Protein AF-0000000084823343 (afdb_homodimer)

Sequence (296 aa):
VPVRMAYRSISEVNISFSTAAVTSAISISTPSEIFVENGTQATLSCTFKSSEVVSTSITVSWSYARQSTTDSIGVEFFYFSQGKPYFGAVPQFKDQVSWVGNLNKRGSITFANMQFQDNGTYSCDIKNPPDITGTQSKIVLRVVEKGAVPVRMAYRSISEVNISFSTAAVTSAISISTPSEIFVENGTQATLSCTFKSSEVVSTSITVSWSYARQSTTDSIGVEFFYFSQGKPYFGAVPQFKDQVSWVGNLNKRGSITFANMQFQDNGTYSCDIKNPPDITGTQSKIVLRVVEKGA

Organism: Latimeria chalumnae (NCBI:txid7897)

Foldseek 3Di:
DPPPPPPPPPPPPPPPPPVPPPLDAKDKDWPAEDEAEAFAKDKTKMWIDGPDDQDQAKKKWKFWDAPDPDPDDTDTAWMRHSHDIDGHPDPVQPPFKDADDDSPTIGMIMGGGDHQRRFGKMWMAMARPVNRHYDIHIYGYGYDHPPD/DPPPPPPPPPPPPPPPPPVPPPLDAKDKDWPAEDEAEAFAKDKTKMWIDGPDDQDQAKKKWKFWDAPDPDPDDTDTAWMRHSHDIDGHDDPVQPPFKDADDDSPIIRMIMGGGDHQRRFGKMWMAMARPVNRHYDIHIYGYGYDHPPD

InterPro domains:
  IPR000920 Myelin P0 protein-related [PR00213] (38-62)
  IPR000920 Myelin P0 protein-related [PR00213] (118-147)
  IPR000920 Myelin P0 protein-related [PTHR13869] (19-146)
  IPR003599 Immunoglobulin domain subtype [SM00409] (31-144)
  IPR007110 Immunoglobulin-like domain [PS50835] (24-142)
  IPR013106 Immunoglobulin V-set domain [PF07686] (30-143)
  IPR013106 Immunoglobulin V-set domain [SM00406] (41-126)
  IPR013783 Immunoglobulin-like fold [G3DSA:2.60.40.10] (24-148)
  IPR036179 Immunoglobulin-like domain superfamily [SSF48726] (30-141)

Secondary structure (DSSP, 8-state):
--------------------------EEE--SEEEEETTEEEEE--EEE-SSPP-TT-EEEEEEEE--SS-PPPEEEEEEETTEEEE---GGGTTTEEE--BTTTB--EEEEEE-GGG-EEEEEEEEBTTB---B-EEEEEEEE-TT-/--------------------------EEE--SEEEEETTEEEEE--EEE-SSPP-TT-EEEEEEEE--SS-PPPEEEEEEETTEEEE---GGGTTTEEE--BTTTB--EEEEEE-GGG-EEEEEEEEBTTB---B-EEEEEEEE-TT-

Radius of gyration: 25.3 Å; Cα contacts (8 Å, |Δi|>4): 698; chains: 2; bounding box: 78×106×37 Å

Nearest PDB structures (foldseek):
  5feb-assembly1_A  TM=9.091E-01  e=2.051E-11  Homo sapiens
  7xmg-assembly1_F  TM=9.060E-01  e=4.971E-11  Homo sapiens
  3mj6-assembly1_A  TM=8.308E-01  e=1.603E-07  Mus musculus
  3mj9-assembly1_A  TM=8.196E-01  e=1.216E-07  Mus musculus
  5l21-assembly1_B  TM=7.350E-01  e=3.677E-07  Vicugna pacos

Structure (mmCIF, N/CA/C/O backbone):
data_AF-0000000084823343-model_v1
#
loop_
_entity.id
_entity.type
_entity.pdbx_description
1 polymer 'Myelin protein zero-like 1 like'
#
loop_
_atom_site.group_PDB
_atom_site.id
_atom_site.type_symbol
_atom_site.label_atom_id
_atom_site.label_alt_id
_atom_site.label_comp_id
_atom_site.label_asym_id
_atom_site.label_entity_id
_atom_site.label_seq_id
_atom_site.pdbx_PDB_ins_code
_atom_site.Cartn_x
_atom_site.Cartn_y
_atom_site.Cartn_z
_atom_site.occupancy
_atom_site.B_iso_or_equiv
_atom_site.auth_seq_id
_atom_site.auth_comp_id
_atom_site.auth_asym_id
_atom_site.auth_atom_id
_atom_site.pdbx_PDB_model_num
ATOM 1 N N . VAL A 1 1 ? 51.25 57.031 -10.977 1 38.97 1 VAL A N 1
ATOM 2 C CA . VAL A 1 1 ? 50.188 56.5 -10.148 1 38.97 1 VAL A CA 1
ATOM 3 C C . VAL A 1 1 ? 49.5 55.344 -10.859 1 38.97 1 VAL A C 1
ATOM 5 O O . VAL A 1 1 ? 48.906 55.5 -11.938 1 38.97 1 VAL A O 1
ATOM 8 N N . PRO A 1 2 ? 49.969 54.062 -10.656 1 48.47 2 PRO A N 1
ATOM 9 C CA . PRO A 1 2 ? 49.438 52.875 -11.336 1 48.47 2 PRO A CA 1
ATOM 10 C C . PRO A 1 2 ? 47.969 52.625 -11.016 1 48.47 2 PRO A C 1
ATOM 12 O O . PRO A 1 2 ? 47.562 52.781 -9.867 1 48.47 2 PRO A O 1
ATOM 15 N N . VAL A 1 3 ? 47.094 52.906 -11.992 1 51.91 3 VAL A N 1
ATOM 16 C CA . VAL A 1 3 ? 45.656 52.656 -11.938 1 51.91 3 VAL A CA 1
ATOM 17 C C . VAL A 1 3 ? 45.406 51.156 -11.656 1 51.91 3 VAL A C 1
ATOM 19 O O . VAL A 1 3 ? 45.781 50.312 -12.469 1 51.91 3 VAL A O 1
ATOM 22 N N . ARG A 1 4 ? 45.469 50.656 -10.406 1 44.78 4 ARG A N 1
ATOM 23 C CA . ARG A 1 4 ? 45.062 49.312 -10.062 1 44.78 4 ARG A CA 1
ATOM 24 C C . ARG A 1 4 ? 43.625 49.031 -10.5 1 44.78 4 ARG A C 1
ATOM 26 O O . ARG A 1 4 ? 42.688 49.719 -10.102 1 44.78 4 ARG A O 1
ATOM 33 N N . MET A 1 5 ? 43.469 48.5 -11.734 1 45.72 5 MET A N 1
ATOM 34 C CA . MET A 1 5 ? 42.156 48 -12.172 1 45.72 5 MET A CA 1
ATOM 35 C C . MET A 1 5 ? 41.594 46.969 -11.195 1 45.72 5 MET A C 1
ATOM 37 O O . MET A 1 5 ? 42.281 45.969 -10.898 1 45.72 5 MET A O 1
ATOM 41 N N . ALA A 1 6 ? 40.812 47.344 -10.258 1 49.75 6 ALA A N 1
ATOM 42 C CA . ALA A 1 6 ? 40.062 46.469 -9.375 1 49.75 6 ALA A CA 1
ATOM 43 C C . ALA A 1 6 ? 39.219 45.469 -10.172 1 49.75 6 ALA A C 1
ATOM 45 O O . ALA A 1 6 ? 38.375 45.875 -10.992 1 49.75 6 ALA A O 1
ATOM 46 N N . TYR A 1 7 ? 39.75 44.25 -10.5 1 43.66 7 TYR A N 1
ATOM 47 C CA . TYR A 1 7 ? 38.969 43.156 -11.039 1 43.66 7 TYR A CA 1
ATOM 48 C C . TYR A 1 7 ? 37.844 42.781 -10.086 1 43.66 7 TYR A C 1
ATOM 50 O O . TYR A 1 7 ? 38.094 42.406 -8.93 1 43.66 7 TYR A O 1
ATOM 58 N N . ARG A 1 8 ? 36.656 43.531 -10.164 1 45.16 8 ARG A N 1
ATOM 59 C CA . ARG A 1 8 ? 35.469 43.031 -9.469 1 45.16 8 ARG A CA 1
ATOM 60 C C . ARG A 1 8 ? 35.25 41.531 -9.781 1 45.16 8 ARG A C 1
ATOM 62 O O . ARG A 1 8 ? 35.219 41.156 -10.945 1 45.16 8 ARG A O 1
ATOM 69 N N . SER A 1 9 ? 35.562 40.594 -8.898 1 49.53 9 SER A N 1
ATOM 70 C CA . SER A 1 9 ? 35.188 39.188 -8.938 1 49.53 9 SER A CA 1
ATOM 71 C C . SER A 1 9 ? 33.719 39 -9.203 1 49.53 9 SER A C 1
ATOM 73 O O . SER A 1 9 ? 32.875 39.531 -8.469 1 49.53 9 SER A O 1
ATOM 75 N N . ILE A 1 10 ? 33.25 38.781 -10.461 1 52.62 10 ILE A N 1
ATOM 76 C CA . ILE A 1 10 ? 31.922 38.281 -10.773 1 52.62 10 ILE A CA 1
ATOM 77 C C . ILE A 1 10 ? 31.625 37 -9.977 1 52.62 10 ILE A C 1
ATOM 79 O O . ILE A 1 10 ? 32.344 36 -10.125 1 52.62 10 ILE A O 1
ATOM 83 N N . SER A 1 11 ? 31.062 37.188 -8.797 1 50.81 11 SER A N 1
ATOM 84 C CA . SER A 1 11 ? 30.5 36 -8.117 1 50.81 11 SER A CA 1
ATOM 85 C C . SER A 1 11 ? 29.578 35.219 -9.039 1 50.81 11 SER A C 1
ATOM 87 O O . SER A 1 11 ? 28.641 35.781 -9.609 1 50.81 11 SER A O 1
ATOM 89 N N . GLU A 1 12 ? 30.031 34.062 -9.609 1 57.25 12 GLU A N 1
ATOM 90 C CA . GLU A 1 12 ? 29.188 33.094 -10.281 1 57.25 12 GLU A CA 1
ATOM 91 C C . GLU A 1 12 ? 28 32.688 -9.406 1 57.25 12 GLU A C 1
ATOM 93 O O . GLU A 1 12 ? 28.188 32.125 -8.32 1 57.25 12 GLU A O 1
ATOM 98 N N . VAL A 1 13 ? 26.828 33.438 -9.562 1 55.38 13 VAL A N 1
ATOM 99 C CA . VAL A 1 13 ? 25.578 32.906 -9.023 1 55.38 13 VAL A CA 1
ATOM 100 C C . VAL A 1 13 ? 25.297 31.516 -9.594 1 55.38 13 VAL A C 1
ATOM 102 O O . VAL A 1 13 ? 25.047 31.359 -10.789 1 55.38 13 VAL A O 1
ATOM 105 N N . ASN A 1 14 ? 25.766 30.453 -8.961 1 52.22 14 ASN A N 1
ATOM 106 C CA . ASN A 1 14 ? 25.297 29.109 -9.258 1 52.22 14 ASN A CA 1
ATOM 107 C C . ASN A 1 14 ? 23.797 28.984 -9.078 1 52.22 14 ASN A C 1
ATOM 109 O O . ASN A 1 14 ? 23.297 29.031 -7.949 1 52.22 14 ASN A O 1
ATOM 113 N N . ILE A 1 15 ? 23 29.344 -10.039 1 49.16 15 ILE A N 1
ATOM 114 C CA . ILE A 1 15 ? 21.594 28.984 -10.062 1 49.16 15 ILE A CA 1
ATOM 115 C C . ILE A 1 15 ? 21.438 27.469 -9.984 1 49.16 15 ILE A C 1
ATOM 117 O O . ILE A 1 15 ? 21.781 26.75 -10.938 1 49.16 15 ILE A O 1
ATOM 121 N N . SER A 1 16 ? 21.453 26.922 -8.805 1 50.12 16 SER A N 1
ATOM 122 C CA . SER A 1 16 ? 21 25.531 -8.688 1 50.12 16 SER A CA 1
ATOM 123 C C . SER A 1 16 ? 19.578 25.375 -9.219 1 50.12 16 SER A C 1
ATOM 125 O O . SER A 1 16 ? 18.641 25.953 -8.68 1 50.12 16 SER A O 1
ATOM 127 N N . PHE A 1 17 ? 19.375 25.188 -10.523 1 45.12 17 PHE A N 1
ATOM 128 C CA . PHE A 1 17 ? 18.094 24.719 -11.031 1 45.12 17 PHE A CA 1
ATOM 129 C C . PHE A 1 17 ? 17.594 23.516 -10.219 1 45.12 17 PHE A C 1
ATOM 131 O O . PHE A 1 17 ? 18.141 22.406 -10.352 1 45.12 17 PHE A O 1
ATOM 138 N N . SER A 1 18 ? 17.031 23.766 -9.086 1 42.31 18 SER A N 1
ATOM 139 C CA . SER A 1 18 ? 16.25 22.656 -8.578 1 42.31 18 SER A CA 1
ATOM 140 C C . SER A 1 18 ? 15.188 22.219 -9.586 1 42.31 18 SER A C 1
ATOM 142 O O . SER A 1 18 ? 14.281 23 -9.914 1 42.31 18 SER A O 1
ATOM 144 N N . THR A 1 19 ? 15.547 21.5 -10.602 1 43.59 19 THR A N 1
ATOM 145 C CA . THR A 1 19 ? 14.477 20.906 -11.398 1 43.59 19 THR A CA 1
ATOM 146 C C . THR A 1 19 ? 13.305 20.484 -10.508 1 43.59 19 THR A C 1
ATOM 148 O O . THR A 1 19 ? 13.461 19.672 -9.609 1 43.59 19 THR A O 1
ATOM 151 N N . ALA A 1 20 ? 12.484 21.453 -10.156 1 45.97 20 ALA A N 1
ATOM 152 C CA . ALA A 1 20 ? 11.211 21 -9.594 1 45.97 20 ALA A CA 1
ATOM 153 C C . ALA A 1 20 ? 10.727 19.719 -10.273 1 45.97 20 ALA A C 1
ATOM 155 O O . ALA A 1 20 ? 10.367 19.734 -11.453 1 45.97 20 ALA A O 1
ATOM 156 N N . ALA A 1 21 ? 11.273 18.641 -10.031 1 47 21 ALA A N 1
ATOM 157 C CA . ALA A 1 21 ? 10.742 17.391 -10.594 1 47 21 ALA A CA 1
ATOM 158 C C . ALA A 1 21 ? 9.211 17.391 -10.562 1 47 21 ALA A C 1
ATOM 160 O O . ALA A 1 21 ? 8.609 17.531 -9.492 1 47 21 ALA A O 1
ATOM 161 N N . VAL A 1 22 ? 8.539 17.875 -11.641 1 48.78 22 VAL A N 1
ATOM 162 C CA . VAL A 1 22 ? 7.098 17.703 -11.812 1 48.78 22 VAL A CA 1
ATOM 163 C C . VAL A 1 22 ? 6.699 16.297 -11.352 1 48.78 22 VAL A C 1
ATOM 165 O O . VAL A 1 22 ? 7.16 15.297 -11.906 1 48.78 22 VAL A O 1
ATOM 168 N N . THR A 1 23 ? 6.668 16.062 -10.086 1 57.53 23 THR A N 1
ATOM 169 C CA . THR A 1 23 ? 6.281 14.75 -9.578 1 57.53 23 THR A CA 1
ATOM 170 C C . THR A 1 23 ? 4.98 14.273 -10.219 1 57.53 23 THR A C 1
ATOM 172 O O . THR A 1 23 ? 3.996 15.016 -10.258 1 57.53 23 THR A O 1
ATOM 175 N N . SER A 1 24 ? 5.07 13.555 -11.422 1 70.25 24 SER A N 1
ATOM 176 C CA . SER A 1 24 ? 3.941 12.969 -12.133 1 70.25 24 SER A CA 1
ATOM 177 C C . SER A 1 24 ? 3.336 11.805 -11.359 1 70.25 24 SER A C 1
ATOM 179 O O . SER A 1 24 ? 3.904 11.352 -10.359 1 70.25 24 SER A O 1
ATOM 181 N N . ALA A 1 25 ? 2.059 11.523 -11.531 1 85.38 25 ALA A N 1
ATOM 182 C CA . ALA A 1 25 ? 1.281 10.406 -11.008 1 85.38 25 ALA A CA 1
ATOM 183 C C . ALA A 1 25 ? 1.605 9.117 -11.758 1 85.38 25 ALA A C 1
ATOM 185 O O . ALA A 1 25 ? 1.484 9.055 -12.984 1 85.38 25 ALA A O 1
ATOM 186 N N . ILE A 1 26 ? 2.221 8.227 -11.094 1 93.06 26 ILE A N 1
ATOM 187 C CA . ILE A 1 26 ? 2.518 6.926 -11.688 1 93.06 26 ILE A CA 1
ATOM 188 C C . ILE A 1 26 ? 1.215 6.227 -12.07 1 93.06 26 ILE A C 1
ATOM 190 O O . ILE A 1 26 ? 0.24 6.258 -11.32 1 93.06 26 ILE A O 1
ATOM 194 N N . SER A 1 27 ? 1.146 5.691 -13.289 1 94.25 27 SER A N 1
ATOM 195 C CA . SER A 1 27 ? -0.005 4.93 -13.766 1 94.25 27 SER A CA 1
ATOM 196 C C . SER A 1 27 ? 0.257 3.432 -13.695 1 94.25 27 SER A C 1
ATOM 198 O O . SER A 1 27 ? 1.248 2.943 -14.242 1 94.25 27 SER A O 1
ATOM 200 N N . ILE A 1 28 ? -0.563 2.715 -13.039 1 95.56 28 ILE A N 1
ATOM 201 C CA . ILE A 1 28 ? -0.452 1.269 -12.875 1 95.56 28 ILE A CA 1
ATOM 202 C C . ILE A 1 28 ? -1.609 0.578 -13.586 1 95.56 28 ILE A C 1
ATOM 204 O O . ILE A 1 28 ? -2.76 1.011 -13.484 1 95.56 28 ILE A O 1
ATOM 208 N N . SER A 1 29 ? -1.261 -0.534 -14.266 1 96.75 29 SER A N 1
ATOM 209 C CA . SER A 1 29 ? -2.279 -1.189 -15.078 1 96.75 29 SER A CA 1
ATOM 210 C C . SER A 1 29 ? -2.242 -2.703 -14.898 1 96.75 29 SER A C 1
ATOM 212 O O . SER A 1 29 ? -1.169 -3.311 -14.922 1 96.75 29 SER A O 1
ATOM 214 N N . THR A 1 30 ? -3.389 -3.311 -14.664 1 97.25 30 THR A N 1
ATOM 215 C CA . THR A 1 30 ? -3.621 -4.75 -14.609 1 97.25 30 THR A CA 1
ATOM 216 C C . THR A 1 30 ? -4.895 -5.125 -15.359 1 97.25 30 THR A C 1
ATOM 218 O O . THR A 1 30 ? -5.758 -4.273 -15.586 1 97.25 30 THR A O 1
ATOM 221 N N . PRO A 1 31 ? -5.023 -6.375 -15.852 1 97.56 31 PRO A N 1
ATOM 222 C CA . PRO A 1 31 ? -6.375 -6.797 -16.234 1 97.56 31 PRO A CA 1
ATOM 223 C C . PRO A 1 31 ? -7.363 -6.707 -15.062 1 97.56 31 PRO A C 1
ATOM 225 O O . PRO A 1 31 ? -6.996 -6.961 -13.914 1 97.56 31 PRO A O 1
ATOM 228 N N . SER A 1 32 ? -8.609 -6.324 -15.352 1 96.62 32 SER A N 1
ATOM 229 C CA . SER A 1 32 ? -9.594 -6.168 -14.289 1 96.62 32 SER A CA 1
ATOM 230 C C . SER A 1 32 ? -10.031 -7.52 -13.727 1 96.62 32 SER A C 1
ATOM 232 O O . SER A 1 32 ? -10.328 -7.645 -12.539 1 96.62 32 SER A O 1
ATOM 234 N N . GLU A 1 33 ? -10.102 -8.453 -14.625 1 96.75 33 GLU A N 1
ATOM 235 C CA . GLU A 1 33 ? -10.555 -9.789 -14.25 1 96.75 33 GLU A CA 1
ATOM 236 C C . GLU A 1 33 ? -9.82 -10.859 -15.047 1 96.75 33 GLU A C 1
ATOM 238 O O . GLU A 1 33 ? -9.547 -10.688 -16.234 1 96.75 33 GLU A O 1
ATOM 243 N N . ILE A 1 34 ? -9.562 -11.984 -14.359 1 97.75 34 ILE A N 1
ATOM 244 C CA . ILE A 1 34 ? -8.992 -13.125 -15.062 1 97.75 34 ILE A CA 1
ATOM 245 C C . ILE A 1 34 ? -9.625 -14.422 -14.547 1 97.75 34 ILE A C 1
ATOM 247 O O . ILE A 1 34 ? -10.047 -14.492 -13.391 1 97.75 34 ILE A O 1
ATOM 251 N N . PHE A 1 35 ? -9.719 -15.383 -15.375 1 97.19 35 PHE A N 1
ATOM 252 C CA . PHE A 1 35 ? -10.18 -16.734 -15.062 1 97.19 35 PHE A CA 1
ATOM 253 C C . PHE A 1 35 ? -9.039 -17.734 -15.172 1 97.19 35 PHE A C 1
ATOM 255 O O . PHE A 1 35 ? -8.305 -17.734 -16.156 1 97.19 35 PHE A O 1
ATOM 262 N N . VAL A 1 36 ? -8.875 -18.5 -14.148 1 97.5 36 VAL A N 1
ATOM 263 C CA . VAL A 1 36 ? -7.789 -19.484 -14.109 1 97.5 36 VAL A CA 1
ATOM 264 C C . VAL A 1 36 ? -8.344 -20.859 -13.781 1 97.5 36 VAL A C 1
ATOM 266 O O . VAL A 1 36 ? -9.211 -21 -12.914 1 97.5 36 VAL A O 1
ATOM 269 N N . GLU A 1 37 ? -7.875 -21.859 -14.445 1 97.5 37 GLU A N 1
ATOM 270 C CA . GLU A 1 37 ? -8.32 -23.219 -14.156 1 97.5 37 GLU A CA 1
ATOM 271 C C . GLU A 1 37 ? -7.68 -23.75 -12.883 1 97.5 37 GLU A C 1
ATOM 273 O O . GLU A 1 37 ? -6.488 -23.547 -12.648 1 97.5 37 GLU A O 1
ATOM 278 N N . ASN A 1 38 ? -8.523 -24.484 -12.141 1 97.25 38 ASN A N 1
ATOM 279 C CA . ASN A 1 38 ? -8.039 -25.094 -10.898 1 97.25 38 ASN A CA 1
ATOM 280 C C . ASN A 1 38 ? -6.832 -25.984 -11.148 1 97.25 38 ASN A C 1
ATOM 282 O O . ASN A 1 38 ? -6.848 -26.812 -12.055 1 97.25 38 ASN A O 1
ATOM 286 N N . GLY A 1 39 ? -5.75 -25.734 -10.297 1 96.62 39 GLY A N 1
ATOM 287 C CA . GLY A 1 39 ? -4.578 -26.594 -10.367 1 96.62 39 GLY A CA 1
ATOM 288 C C . GLY A 1 39 ? -3.584 -26.156 -11.422 1 96.62 39 GLY A C 1
ATOM 289 O O . GLY A 1 39 ? -2.666 -26.906 -11.766 1 96.62 39 GLY A O 1
ATOM 290 N N . THR A 1 40 ? -3.697 -25 -11.977 1 97.56 40 THR A N 1
ATOM 291 C CA . THR A 1 40 ? -2.775 -24.562 -13.016 1 97.56 40 THR A CA 1
ATOM 292 C C . THR A 1 40 ? -2.031 -23.312 -12.578 1 97.56 40 THR A C 1
ATOM 294 O O . THR A 1 40 ? -2.361 -22.703 -11.555 1 97.56 40 THR A O 1
ATOM 297 N N . GLN A 1 41 ? -1.026 -23.031 -13.352 1 97.5 41 GLN A N 1
ATOM 298 C CA . GLN A 1 41 ? -0.249 -21.812 -13.125 1 97.5 41 GLN A CA 1
ATOM 299 C C . GLN A 1 41 ? -1.023 -20.578 -13.555 1 97.5 41 GLN A C 1
ATOM 301 O O . GLN A 1 41 ? -1.843 -20.641 -14.477 1 97.5 41 GLN A O 1
ATOM 306 N N . ALA A 1 42 ? -0.76 -19.5 -12.953 1 97.75 42 ALA A N 1
ATOM 307 C CA . ALA A 1 42 ? -1.354 -18.219 -13.328 1 97.75 42 ALA A CA 1
ATOM 308 C C . ALA A 1 42 ? -0.339 -17.078 -13.203 1 97.75 42 ALA A C 1
ATOM 310 O O . ALA A 1 42 ? 0.472 -17.062 -12.273 1 97.75 42 ALA A O 1
ATOM 311 N N . THR A 1 43 ? -0.386 -16.203 -14.109 1 97.81 43 THR A N 1
ATOM 312 C CA . THR A 1 43 ? 0.415 -14.992 -14.047 1 97.81 43 THR A CA 1
ATOM 313 C C . THR A 1 43 ? -0.467 -13.781 -13.766 1 97.81 43 THR A C 1
ATOM 315 O O . THR A 1 43 ? -1.478 -13.57 -14.438 1 97.81 43 THR A O 1
ATOM 318 N N . LEU A 1 44 ? -0.187 -13.016 -12.766 1 98.19 44 LEU A N 1
ATOM 319 C CA . LEU A 1 44 ? -0.813 -11.727 -12.508 1 98.19 44 LEU A CA 1
ATOM 320 C C . LEU A 1 44 ? 0.041 -10.586 -13.062 1 98.19 44 LEU A C 1
ATOM 322 O O . LEU A 1 44 ? 1.059 -10.227 -12.469 1 98.19 44 LEU A O 1
ATOM 326 N N . SER A 1 45 ? -0.395 -10.055 -14.125 1 97.75 45 SER A N 1
ATOM 327 C CA . SER A 1 45 ? 0.369 -9.016 -14.812 1 97.75 45 SER A CA 1
ATOM 328 C C . SER A 1 45 ? 0.087 -7.641 -14.211 1 97.75 45 SER A C 1
ATOM 330 O O . SER A 1 45 ? -1.062 -7.309 -13.914 1 97.75 45 SER A O 1
ATOM 332 N N . CYS A 1 46 ? 1.097 -6.867 -14.078 1 97.81 46 CYS A N 1
ATOM 333 C CA . CYS A 1 46 ? 1.047 -5.496 -13.586 1 97.81 46 CYS A CA 1
ATOM 334 C C . CYS A 1 46 ? 2.117 -4.641 -14.25 1 97.81 46 CYS A C 1
ATOM 336 O O . CYS A 1 46 ? 3.309 -4.926 -14.141 1 97.81 46 CYS A O 1
ATOM 338 N N . THR A 1 47 ? 1.727 -3.621 -14.938 1 96.88 47 THR A N 1
ATOM 339 C CA . THR A 1 47 ? 2.639 -2.713 -15.625 1 96.88 47 THR A CA 1
ATOM 340 C C . THR A 1 47 ? 2.463 -1.285 -15.109 1 96.88 47 THR A C 1
ATOM 342 O O . THR A 1 47 ? 1.475 -0.975 -14.445 1 96.88 47 THR A O 1
ATOM 345 N N . PHE A 1 48 ? 3.516 -0.456 -15.422 1 94.5 48 PHE A N 1
ATOM 346 C CA . PHE A 1 48 ? 3.393 0.925 -14.969 1 94.5 48 PHE A CA 1
ATOM 347 C C . PHE A 1 48 ? 4.07 1.878 -15.945 1 94.5 48 PHE A C 1
ATOM 349 O O . PHE A 1 48 ? 4.891 1.456 -16.766 1 94.5 48 PHE A O 1
ATOM 356 N N . LYS A 1 49 ? 3.654 3.072 -15.867 1 92.62 49 LYS A N 1
ATOM 357 C CA . LYS A 1 49 ? 4.285 4.223 -16.516 1 92.62 49 LYS A CA 1
ATOM 358 C C . LYS A 1 49 ? 4.637 5.301 -15.492 1 92.62 49 LYS A C 1
ATOM 360 O O . LYS A 1 49 ? 3.801 5.676 -14.672 1 92.62 49 LYS A O 1
ATOM 365 N N . SER A 1 50 ? 5.91 5.695 -15.539 1 91.38 50 SER A N 1
ATOM 366 C CA . SER A 1 50 ? 6.375 6.719 -14.617 1 91.38 50 SER A CA 1
ATOM 367 C C . SER A 1 50 ? 7.164 7.805 -15.336 1 91.38 50 SER A C 1
ATOM 369 O O . SER A 1 50 ? 7.832 7.531 -16.344 1 91.38 50 SER A O 1
ATOM 371 N N . SER A 1 51 ? 7.031 9.055 -14.859 1 89.69 51 SER A N 1
ATOM 372 C CA . SER A 1 51 ? 7.773 10.172 -15.438 1 89.69 51 SER A CA 1
ATOM 373 C C . SER A 1 51 ? 9.219 10.188 -14.945 1 89.69 51 SER A C 1
ATOM 375 O O . SER A 1 51 ? 10.047 10.93 -15.477 1 89.69 51 SER A O 1
ATOM 377 N N . GLU A 1 52 ? 9.578 9.398 -14.023 1 90.88 52 GLU A N 1
ATOM 378 C CA . GLU A 1 52 ? 10.914 9.336 -13.438 1 90.88 52 GLU A CA 1
ATOM 379 C C . GLU A 1 52 ? 11.695 8.141 -13.969 1 90.88 52 GLU A C 1
ATOM 381 O O . GLU A 1 52 ? 11.109 7.141 -14.383 1 90.88 52 GLU A O 1
ATOM 386 N N . VAL A 1 53 ? 12.922 8.258 -13.984 1 90.19 53 VAL A N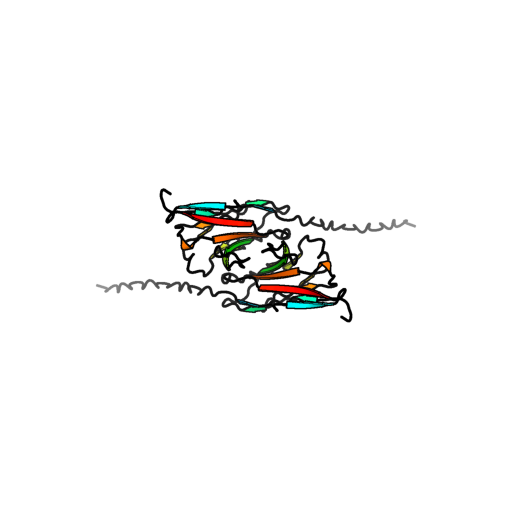 1
ATOM 387 C CA . VAL A 1 53 ? 13.781 7.133 -14.344 1 90.19 53 VAL A CA 1
ATOM 388 C C . VAL A 1 53 ? 13.68 6.039 -13.281 1 90.19 53 VAL A C 1
ATOM 390 O O . VAL A 1 53 ? 13.695 6.328 -12.086 1 90.19 53 VAL A O 1
ATOM 393 N N . VAL A 1 54 ? 13.531 4.84 -13.789 1 90.38 54 VAL A N 1
ATOM 394 C CA . VAL A 1 54 ? 13.414 3.715 -12.867 1 90.38 54 VAL A CA 1
ATOM 395 C C . VAL A 1 54 ? 14.773 3.432 -12.227 1 90.38 54 VAL A C 1
ATOM 397 O O . VAL A 1 54 ? 15.797 3.404 -12.922 1 90.38 54 VAL A O 1
ATOM 400 N N . SER A 1 55 ? 14.836 3.352 -10.914 1 87.81 55 SER A N 1
ATOM 401 C CA . SER A 1 55 ? 16.047 3.033 -10.156 1 87.81 55 SER A CA 1
ATOM 402 C C . SER A 1 55 ? 15.805 1.853 -9.219 1 87.81 55 SER A C 1
ATOM 404 O O . SER A 1 55 ? 14.75 1.216 -9.266 1 87.81 55 SER A O 1
ATOM 406 N N . THR A 1 56 ? 16.828 1.531 -8.43 1 89.38 56 THR A N 1
ATOM 407 C CA . THR A 1 56 ? 16.734 0.426 -7.477 1 89.38 56 THR A CA 1
ATOM 408 C C . THR A 1 56 ? 15.797 0.767 -6.332 1 89.38 56 THR A C 1
ATOM 410 O O . THR A 1 56 ? 15.406 -0.11 -5.555 1 89.38 56 THR A O 1
ATOM 413 N N . SER A 1 57 ? 15.281 2.039 -6.293 1 92.19 57 SER A N 1
ATOM 414 C CA . SER A 1 57 ? 14.375 2.459 -5.23 1 92.19 57 SER A CA 1
ATOM 415 C C . SER A 1 57 ? 12.938 2.062 -5.551 1 92.19 57 SER A C 1
ATOM 417 O O . SER A 1 57 ? 12.039 2.23 -4.719 1 92.19 57 SER A O 1
ATOM 419 N N . ILE A 1 58 ? 12.727 1.485 -6.699 1 94.06 58 ILE A N 1
ATOM 420 C CA . ILE A 1 58 ? 11.383 1.082 -7.082 1 94.06 58 ILE A CA 1
ATOM 421 C C . ILE A 1 58 ? 10.875 -0.004 -6.137 1 94.06 58 ILE A C 1
ATOM 423 O O . ILE A 1 58 ? 11.656 -0.835 -5.664 1 94.06 58 ILE A O 1
ATOM 427 N N . THR A 1 59 ? 9.602 0.045 -5.859 1 96 59 THR A N 1
ATOM 428 C CA . THR A 1 59 ? 8.992 -1.013 -5.059 1 96 59 THR A CA 1
ATOM 429 C C . THR A 1 59 ? 7.723 -1.529 -5.727 1 96 59 THR A C 1
ATOM 431 O O . THR A 1 59 ? 7.023 -0.777 -6.406 1 96 59 THR A O 1
ATOM 434 N N . VAL A 1 60 ? 7.5 -2.773 -5.582 1 96.88 60 VAL A N 1
ATOM 435 C CA . VAL A 1 60 ? 6.285 -3.436 -6.043 1 96.88 60 VAL A CA 1
ATOM 436 C C . VAL A 1 60 ? 5.66 -4.23 -4.898 1 96.88 60 VAL A C 1
ATOM 438 O O . VAL A 1 60 ? 6.359 -4.945 -4.176 1 96.88 60 VAL A O 1
ATOM 441 N N . SER A 1 61 ? 4.402 -4.109 -4.688 1 97.06 61 SER A N 1
ATOM 442 C CA . SER A 1 61 ? 3.74 -4.914 -3.666 1 97.06 61 SER A CA 1
ATOM 443 C C . SER A 1 61 ? 2.449 -5.527 -4.199 1 97.06 61 SER A C 1
ATOM 445 O O . SER A 1 61 ? 1.794 -4.953 -5.066 1 97.06 61 SER A O 1
ATOM 447 N N . TRP A 1 62 ? 2.178 -6.719 -3.779 1 97.38 62 TRP A N 1
ATOM 448 C CA . TRP A 1 62 ? 0.916 -7.402 -4.047 1 97.38 62 TRP A CA 1
ATOM 449 C C . TRP A 1 62 ? 0.191 -7.738 -2.748 1 97.38 62 TRP A C 1
ATOM 451 O O . TRP A 1 62 ? 0.812 -8.18 -1.778 1 97.38 62 TRP A O 1
ATOM 461 N N . SER A 1 63 ? -1.093 -7.465 -2.717 1 95.75 63 SER A N 1
ATOM 462 C CA . SER A 1 63 ? -1.943 -7.82 -1.587 1 95.75 63 SER A CA 1
ATOM 463 C C . SER A 1 63 ? -3.154 -8.633 -2.039 1 95.75 63 SER A C 1
ATOM 465 O O . SER A 1 63 ? -3.502 -8.625 -3.221 1 95.75 63 SER A O 1
ATOM 467 N N . TYR A 1 64 ? -3.744 -9.352 -1.069 1 95.25 64 TYR A N 1
ATOM 468 C CA . TYR A 1 64 ? -4.844 -10.266 -1.351 1 95.25 64 TYR A CA 1
ATOM 469 C C . TYR A 1 64 ? -6.016 -10.016 -0.404 1 95.25 64 TYR A C 1
ATOM 471 O O . TYR A 1 64 ? -5.816 -9.812 0.796 1 95.25 64 TYR A O 1
ATOM 479 N N . ALA A 1 65 ? -7.18 -9.914 -1.004 1 93.69 65 ALA A N 1
ATOM 480 C CA . ALA A 1 65 ? -8.422 -9.898 -0.233 1 93.69 65 ALA A CA 1
ATOM 481 C C . ALA A 1 65 ? -9.414 -10.93 -0.76 1 93.69 65 ALA A C 1
ATOM 483 O O . ALA A 1 65 ? -9.641 -11.023 -1.968 1 93.69 65 ALA A O 1
ATOM 484 N N . ARG A 1 66 ? -9.867 -11.703 0.145 1 88.56 66 ARG A N 1
ATOM 485 C CA . ARG A 1 66 ? -10.867 -12.68 -0.261 1 88.56 66 ARG A CA 1
ATOM 486 C C . ARG A 1 66 ? -12.109 -11.992 -0.827 1 88.56 66 ARG A C 1
ATOM 488 O O . ARG A 1 66 ? -12.484 -10.914 -0.372 1 88.56 66 ARG A O 1
ATOM 495 N N . GLN A 1 67 ? -12.641 -12.414 -1.984 1 73.31 67 GLN A N 1
ATOM 496 C CA . GLN A 1 67 ? -13.766 -11.836 -2.717 1 73.31 67 GLN A CA 1
ATOM 497 C C . GLN A 1 67 ? -14.961 -11.617 -1.799 1 73.31 67 GLN A C 1
ATOM 499 O O . GLN A 1 67 ? -15.688 -12.562 -1.482 1 73.31 67 GLN A O 1
ATOM 504 N N . SER A 1 68 ? -14.758 -11.102 -0.748 1 57.69 68 SER A N 1
ATOM 505 C CA . SER A 1 68 ? -15.984 -10.82 -0.016 1 57.69 68 SER A CA 1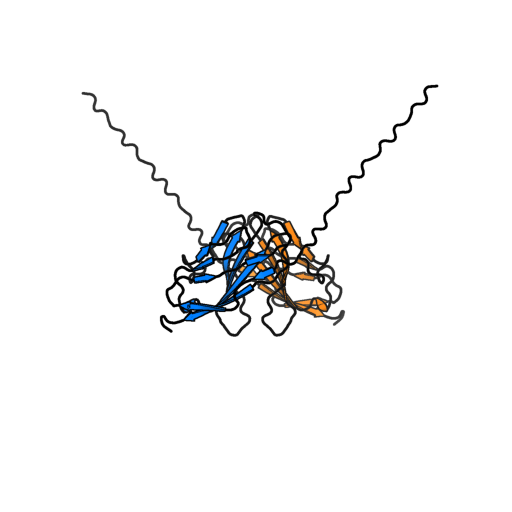
ATOM 506 C C . SER A 1 68 ? -16.578 -9.469 -0.412 1 57.69 68 SER A C 1
ATOM 508 O O . SER A 1 68 ? -15.891 -8.648 -1.021 1 57.69 68 SER A O 1
ATOM 510 N N . THR A 1 69 ? -17.922 -9.398 -0.405 1 49.41 69 THR A N 1
ATOM 511 C CA . THR A 1 69 ? -18.688 -8.203 -0.715 1 49.41 69 THR A CA 1
ATOM 512 C C . THR A 1 69 ? -17.906 -6.945 -0.323 1 49.41 69 THR A C 1
ATOM 514 O O . THR A 1 69 ? -18.156 -5.863 -0.854 1 49.41 69 THR A O 1
ATOM 517 N N . THR A 1 70 ? -17.344 -6.945 0.885 1 47.75 70 THR A N 1
ATOM 518 C CA . THR A 1 70 ? -17 -5.668 1.497 1 47.75 70 THR A CA 1
ATOM 519 C C . THR A 1 70 ? -15.57 -5.262 1.127 1 47.75 70 THR A C 1
ATOM 521 O O . THR A 1 70 ? -14.758 -6.109 0.748 1 47.75 70 THR A O 1
ATOM 524 N N . ASP A 1 71 ? -15.289 -3.941 1.089 1 51.47 71 ASP A N 1
ATOM 525 C CA . ASP A 1 71 ? -14.141 -3.051 0.977 1 51.47 71 ASP A CA 1
ATOM 526 C C . ASP A 1 71 ? -12.93 -3.623 1.71 1 51.47 71 ASP A C 1
ATOM 528 O O . ASP A 1 71 ? -12.484 -3.064 2.715 1 51.47 71 ASP A O 1
ATOM 532 N N . SER A 1 72 ? -12.578 -4.957 1.453 1 59.88 72 SER A N 1
ATOM 533 C CA . SER A 1 72 ? -11.641 -5.637 2.34 1 59.88 72 SER A CA 1
ATOM 534 C C . SER A 1 72 ? -10.219 -5.152 2.113 1 59.88 72 SER A C 1
ATOM 536 O O . SER A 1 72 ? -9.805 -4.938 0.973 1 59.88 72 SER A O 1
ATOM 538 N N . ILE A 1 73 ? -9.586 -4.75 3.088 1 72.88 73 ILE A N 1
ATOM 539 C CA . ILE A 1 73 ? -8.18 -4.371 3.18 1 72.88 73 ILE A CA 1
ATOM 540 C C . ILE A 1 73 ? -7.301 -5.582 2.877 1 72.88 73 ILE A C 1
ATOM 542 O O . ILE A 1 73 ? -7.453 -6.641 3.494 1 72.88 73 ILE A O 1
ATOM 546 N N . GLY A 1 74 ? -6.578 -5.551 1.977 1 90.56 74 GLY A N 1
ATOM 547 C CA . GLY A 1 74 ? -5.734 -6.648 1.538 1 90.56 74 GLY A CA 1
ATOM 548 C C . GLY A 1 74 ? -4.562 -6.906 2.465 1 90.56 74 GLY A C 1
ATOM 549 O O . GLY A 1 74 ? -4.066 -5.984 3.121 1 90.56 74 GLY A O 1
ATOM 550 N N . VAL A 1 75 ? -4.289 -8.188 2.527 1 93.94 75 VAL A N 1
ATOM 551 C CA . VAL A 1 75 ? -3.068 -8.586 3.217 1 93.94 75 VAL A CA 1
ATOM 552 C C . VAL A 1 75 ? -1.918 -8.688 2.215 1 93.94 75 VAL A C 1
ATOM 554 O O . VAL A 1 75 ? -2.047 -9.336 1.175 1 93.94 75 VAL A O 1
ATOM 557 N N . GLU A 1 76 ? -0.845 -8.047 2.561 1 96 76 GLU A N 1
ATOM 558 C CA . GLU A 1 76 ? 0.31 -8.055 1.667 1 96 76 GLU A CA 1
ATOM 559 C C . GLU A 1 76 ? 1.01 -9.414 1.681 1 96 76 GLU A C 1
ATOM 561 O O . GLU A 1 76 ? 1.303 -9.953 2.748 1 96 76 GLU A O 1
ATOM 566 N N . PHE A 1 77 ? 1.312 -9.969 0.467 1 96.88 77 PHE A N 1
ATOM 567 C CA . PHE A 1 77 ? 1.949 -11.281 0.435 1 96.88 77 PHE A CA 1
ATOM 568 C C . PHE A 1 77 ? 3.195 -11.258 -0.443 1 96.88 77 PHE A C 1
ATOM 570 O O . PHE A 1 77 ? 3.934 -12.242 -0.511 1 96.88 77 PHE A O 1
ATOM 577 N N . PHE A 1 78 ? 3.434 -10.156 -1.034 1 97.38 78 PHE A N 1
ATOM 578 C CA . PHE A 1 78 ? 4.629 -10.031 -1.859 1 97.38 78 PHE A CA 1
ATOM 579 C C . PHE A 1 78 ? 5.133 -8.586 -1.868 1 97.38 78 PHE A C 1
ATOM 581 O O . PHE A 1 78 ? 4.34 -7.648 -1.901 1 97.38 78 PHE A O 1
ATOM 588 N N . TYR A 1 79 ? 6.434 -8.484 -1.866 1 97.38 79 TYR A N 1
ATOM 589 C CA . TYR A 1 79 ? 7.066 -7.172 -1.88 1 97.38 79 TYR A CA 1
ATOM 590 C C . TYR A 1 79 ? 8.422 -7.23 -2.572 1 97.38 79 TYR A C 1
ATOM 592 O O . TYR A 1 79 ? 9.227 -8.125 -2.301 1 97.38 79 TYR A O 1
ATOM 600 N N . PHE A 1 80 ? 8.633 -6.41 -3.549 1 96.81 80 PHE A N 1
ATOM 601 C CA . PHE A 1 80 ? 9.922 -6.242 -4.203 1 96.81 80 PHE A CA 1
ATOM 602 C C . PHE A 1 80 ? 10.531 -4.883 -3.863 1 96.81 80 PHE A C 1
ATOM 604 O O . PHE A 1 80 ? 9.867 -3.852 -4.004 1 96.81 80 PHE A O 1
ATOM 611 N N . SER A 1 81 ? 11.688 -4.867 -3.412 1 94.94 81 SER A N 1
ATOM 612 C CA . SER A 1 81 ? 12.375 -3.643 -3.025 1 94.94 81 SER A CA 1
ATOM 613 C C . SER A 1 81 ? 13.891 -3.832 -3.033 1 94.94 81 SER A C 1
ATOM 615 O O . SER A 1 81 ? 14.383 -4.922 -2.73 1 94.94 81 SER A O 1
ATOM 617 N N . GLN A 1 82 ? 14.539 -2.777 -3.445 1 93.69 82 GLN A N 1
ATOM 618 C CA . GLN A 1 82 ? 16 -2.789 -3.459 1 93.69 82 GLN A CA 1
ATOM 619 C C . GLN A 1 82 ? 16.531 -3.975 -4.258 1 93.69 82 GLN A C 1
ATOM 621 O O . GLN A 1 82 ? 17.484 -4.633 -3.844 1 93.69 82 GLN A O 1
ATOM 626 N N . GLY A 1 83 ? 15.797 -4.344 -5.238 1 91.88 83 GLY A N 1
ATOM 627 C CA . GLY A 1 83 ? 16.266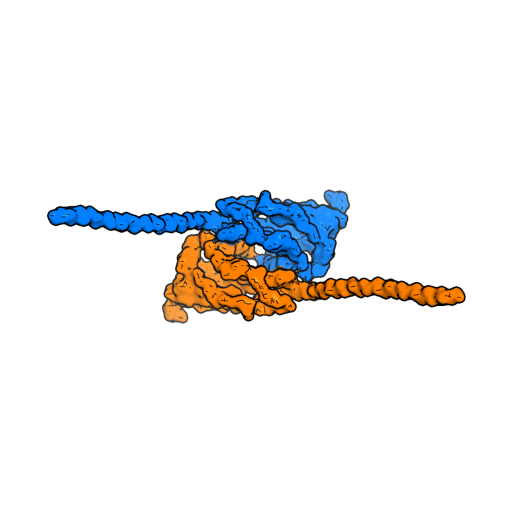 -5.344 -6.184 1 91.88 83 GLY A CA 1
ATOM 628 C C . GLY A 1 83 ? 15.992 -6.766 -5.738 1 91.88 83 GLY A C 1
ATOM 629 O O . GLY A 1 83 ? 16.516 -7.719 -6.324 1 91.88 83 GLY A O 1
ATOM 630 N N . LYS A 1 84 ? 15.234 -6.926 -4.715 1 93.75 84 LYS A N 1
ATOM 631 C CA . LYS A 1 84 ? 15.008 -8.281 -4.219 1 93.75 84 LYS A CA 1
ATOM 632 C C . LYS A 1 84 ? 13.539 -8.5 -3.877 1 93.75 84 LYS A C 1
ATOM 634 O O . LYS A 1 84 ? 12.875 -7.602 -3.354 1 93.75 84 LYS A O 1
ATOM 639 N N . PRO A 1 85 ? 13.117 -9.734 -4.133 1 95.81 85 PRO A N 1
ATOM 640 C CA . PRO A 1 85 ? 11.758 -10.086 -3.738 1 95.81 85 PRO A CA 1
ATOM 641 C C . PRO A 1 85 ? 11.664 -10.57 -2.295 1 95.81 85 PRO A C 1
ATOM 643 O O . PRO A 1 85 ? 12.609 -11.188 -1.787 1 95.81 85 PRO A O 1
ATOM 646 N N . TYR A 1 86 ? 10.547 -10.258 -1.645 1 95.56 86 TYR A N 1
ATOM 647 C CA . TYR A 1 86 ? 10.172 -10.773 -0.331 1 95.56 86 TYR A CA 1
ATOM 648 C C . TYR A 1 86 ? 8.797 -11.422 -0.368 1 95.56 86 TYR A C 1
ATOM 650 O O . TYR A 1 86 ? 7.832 -10.828 -0.858 1 95.56 86 TYR A O 1
ATOM 658 N N . PHE A 1 87 ? 8.719 -12.57 0.168 1 96.19 87 PHE A N 1
ATOM 659 C CA . PHE A 1 87 ? 7.469 -13.312 0.182 1 96.19 87 PHE A CA 1
ATOM 660 C C . PHE A 1 87 ? 6.852 -13.312 1.577 1 96.19 87 PHE A C 1
ATOM 662 O O . PHE A 1 87 ? 7.52 -13.664 2.555 1 96.19 87 PHE A O 1
ATOM 669 N N . GLY A 1 88 ? 5.633 -12.914 1.605 1 95.06 88 GLY A N 1
ATOM 670 C CA . GLY A 1 88 ? 4.945 -12.789 2.881 1 95.06 88 GLY A CA 1
ATOM 671 C C . GLY A 1 88 ? 4.617 -14.125 3.518 1 95.06 88 GLY A C 1
ATOM 672 O O . GLY A 1 88 ? 4.672 -15.164 2.855 1 95.06 88 GLY A O 1
ATOM 673 N N . ALA A 1 89 ? 4.309 -13.992 4.777 1 92.81 89 ALA A N 1
ATOM 674 C CA . ALA A 1 89 ? 3.959 -15.18 5.555 1 92.81 89 ALA A CA 1
ATOM 675 C C . ALA A 1 89 ? 2.463 -15.469 5.469 1 92.81 89 ALA A C 1
ATOM 677 O O . ALA A 1 89 ? 1.777 -15.531 6.492 1 92.81 89 ALA A O 1
ATOM 678 N N . VAL A 1 90 ? 1.973 -15.625 4.336 1 93.5 90 VAL A N 1
ATOM 679 C CA . VAL A 1 90 ? 0.597 -16.047 4.094 1 93.5 90 VAL A CA 1
ATOM 680 C C . VAL A 1 90 ? 0.567 -17.531 3.727 1 93.5 90 VAL A C 1
ATOM 682 O O . VAL A 1 90 ? 1.002 -17.922 2.641 1 93.5 90 VAL A O 1
ATOM 685 N N . PRO A 1 91 ? 0.107 -18.359 4.598 1 92.5 91 PRO A N 1
ATOM 686 C CA . PRO A 1 91 ? 0.169 -19.797 4.379 1 92.5 91 PRO A CA 1
ATOM 687 C C . PRO A 1 91 ? -0.404 -20.219 3.027 1 92.5 91 PRO A C 1
ATOM 689 O O . PRO A 1 91 ? 0.145 -21.109 2.367 1 92.5 91 PRO A O 1
ATOM 692 N N . GLN A 1 92 ? -1.476 -19.656 2.619 1 92.88 92 GLN A N 1
ATOM 693 C CA . GLN A 1 92 ? -2.141 -19.953 1.354 1 92.88 92 GLN A CA 1
ATOM 694 C C . GLN A 1 92 ? -1.175 -19.812 0.181 1 92.88 92 GLN A C 1
ATOM 696 O O . GLN A 1 92 ? -1.312 -20.516 -0.826 1 92.88 92 GLN A O 1
ATOM 701 N N . PHE A 1 93 ? -0.2 -18.953 0.301 1 95.5 93 PHE A N 1
ATOM 702 C CA . PHE A 1 93 ? 0.654 -18.625 -0.837 1 95.5 93 PHE A CA 1
ATOM 703 C C . PHE A 1 93 ? 2.07 -19.141 -0.612 1 95.5 93 PHE A C 1
ATOM 705 O O . PHE A 1 93 ? 2.998 -18.766 -1.328 1 95.5 93 PHE A O 1
ATOM 712 N N . LYS A 1 94 ? 2.199 -19.969 0.351 1 93.25 94 LYS A N 1
ATOM 713 C CA . LYS A 1 94 ? 3.527 -20.484 0.669 1 93.25 94 LYS A CA 1
ATOM 714 C C . LYS A 1 94 ? 4.117 -21.25 -0.512 1 93.25 94 LYS A C 1
ATOM 716 O O . LYS A 1 94 ? 3.475 -22.141 -1.058 1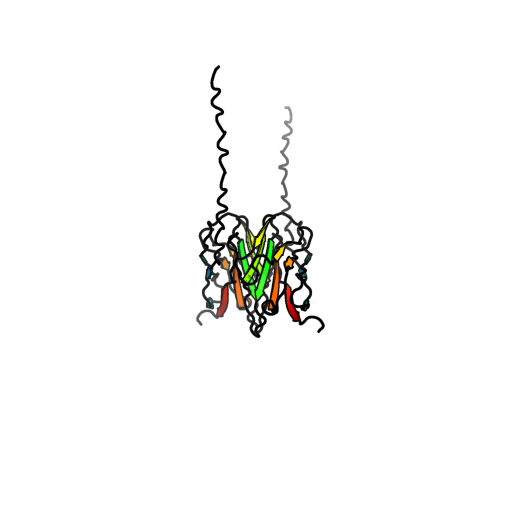 93.25 94 LYS A O 1
ATOM 721 N N . ASP A 1 95 ? 5.32 -20.844 -1.001 1 94 95 ASP A N 1
ATOM 722 C CA . ASP A 1 95 ? 6.105 -21.484 -2.049 1 94 95 ASP A CA 1
ATOM 723 C C . ASP A 1 95 ? 5.355 -21.484 -3.379 1 94 95 ASP A C 1
ATOM 725 O O . ASP A 1 95 ? 5.609 -22.312 -4.246 1 94 95 ASP A O 1
ATOM 729 N N . GLN A 1 96 ? 4.383 -20.625 -3.547 1 96.62 96 GLN A N 1
ATOM 730 C CA . GLN A 1 96 ? 3.553 -20.641 -4.746 1 96.62 96 GLN A CA 1
ATOM 731 C C . GLN A 1 96 ? 3.857 -19.438 -5.633 1 96.62 96 GLN A C 1
ATOM 733 O O . GLN A 1 96 ? 3.564 -19.453 -6.828 1 96.62 96 GLN A O 1
ATOM 738 N N . VAL A 1 97 ? 4.465 -18.406 -5.074 1 97.94 97 VAL A N 1
ATOM 739 C CA . VAL A 1 97 ? 4.566 -17.125 -5.773 1 97.94 97 VAL A CA 1
ATOM 740 C C . VAL A 1 97 ? 5.992 -16.938 -6.285 1 97.94 97 VAL A C 1
ATOM 742 O O . VAL A 1 97 ? 6.957 -17.188 -5.562 1 97.94 97 VAL A O 1
ATOM 745 N N . SER A 1 98 ? 6.148 -16.531 -7.527 1 97 98 SER A N 1
ATOM 746 C CA . SER A 1 98 ? 7.438 -16.203 -8.125 1 97 98 SER A CA 1
ATOM 747 C C . SER A 1 98 ? 7.406 -14.82 -8.773 1 97 98 SER A C 1
ATOM 749 O O . SER A 1 98 ? 6.406 -14.438 -9.383 1 97 98 SER A O 1
ATOM 751 N N . TRP A 1 99 ? 8.492 -14.18 -8.531 1 96.19 99 TRP A N 1
ATOM 752 C CA . TRP A 1 99 ? 8.672 -12.883 -9.188 1 96.19 99 TRP A CA 1
ATOM 753 C C . TRP A 1 99 ? 9.086 -13.062 -10.641 1 96.19 99 TRP A C 1
ATOM 755 O O . TRP A 1 99 ? 10.055 -13.766 -10.938 1 96.19 99 TRP A O 1
ATOM 765 N N . VAL A 1 100 ? 8.328 -12.453 -11.555 1 94.5 100 VAL A N 1
ATOM 766 C CA . VAL A 1 100 ? 8.688 -12.523 -12.969 1 94.5 100 VAL A CA 1
ATOM 767 C C . VAL A 1 100 ? 8.68 -11.117 -13.57 1 94.5 100 VAL A C 1
ATOM 769 O O . VAL A 1 100 ? 8.562 -10.961 -14.789 1 94.5 100 VAL A O 1
ATOM 772 N N . GLY A 1 101 ? 8.648 -10.094 -12.742 1 90.75 101 GLY A N 1
ATOM 773 C CA . GLY A 1 101 ? 8.727 -8.719 -13.211 1 90.75 101 GLY A CA 1
ATOM 774 C C . GLY A 1 101 ? 10.133 -8.297 -13.586 1 90.75 101 GLY A C 1
ATOM 775 O O . GLY A 1 101 ? 11.055 -9.117 -13.586 1 90.75 101 GLY A O 1
ATOM 776 N N . ASN A 1 102 ? 10.117 -7.062 -14.047 1 82.44 102 ASN A N 1
ATOM 777 C CA . ASN A 1 102 ? 11.398 -6.426 -14.344 1 82.44 102 ASN A CA 1
ATOM 778 C C . ASN A 1 102 ? 11.367 -4.934 -14.023 1 82.44 102 ASN A C 1
ATOM 780 O O . ASN A 1 102 ? 10.312 -4.383 -13.719 1 82.44 102 ASN A O 1
ATOM 784 N N . LEU A 1 103 ? 12.578 -4.414 -13.977 1 72.38 103 LEU A N 1
ATOM 785 C CA . LEU A 1 103 ? 12.719 -3.004 -13.625 1 72.38 103 LEU A CA 1
ATOM 786 C C . LEU A 1 103 ? 12.289 -2.107 -14.781 1 72.38 103 LEU A C 1
ATOM 788 O O . LEU A 1 103 ? 12.227 -0.885 -14.633 1 72.38 103 LEU A O 1
ATOM 792 N N . ASN A 1 104 ? 11.93 -2.797 -15.758 1 73.31 104 ASN A N 1
ATOM 793 C CA . ASN A 1 104 ? 11.5 -2.02 -16.922 1 73.31 104 ASN A CA 1
ATOM 794 C C . ASN A 1 104 ? 9.984 -2.029 -17.078 1 73.31 104 ASN A C 1
ATOM 796 O O . ASN A 1 104 ? 9.469 -2.256 -18.172 1 73.31 104 ASN A O 1
ATOM 800 N N . LYS A 1 105 ? 9.336 -1.964 -16.031 1 76.44 105 LYS A N 1
ATOM 801 C CA . LYS A 1 105 ? 7.953 -1.532 -16.203 1 76.44 105 LYS A CA 1
ATOM 802 C C . LYS A 1 105 ? 6.977 -2.664 -15.891 1 76.44 105 LYS A C 1
ATOM 804 O O . LYS A 1 105 ? 5.828 -2.646 -16.344 1 76.44 105 LYS A O 1
ATOM 809 N N . ARG A 1 106 ? 7.535 -3.625 -15.234 1 86.25 106 ARG A N 1
ATOM 810 C CA . ARG A 1 106 ? 6.586 -4.695 -14.953 1 86.25 106 ARG A CA 1
ATOM 811 C C . ARG A 1 106 ? 6.723 -5.176 -13.508 1 86.25 106 ARG A C 1
ATOM 813 O O . ARG A 1 106 ? 7.824 -5.477 -13.055 1 86.25 106 ARG A O 1
ATOM 820 N N . GLY A 1 107 ? 5.684 -5.215 -12.836 1 95.69 107 GLY A N 1
ATOM 821 C CA . GLY A 1 107 ? 5.59 -5.742 -11.484 1 95.69 107 GLY A CA 1
ATOM 822 C C . GLY A 1 107 ? 4.785 -7.027 -11.398 1 95.69 107 GLY A C 1
ATOM 823 O O . GLY A 1 107 ? 3.979 -7.199 -10.484 1 95.69 107 GLY A O 1
ATOM 824 N N . SER A 1 108 ? 5.016 -7.949 -12.273 1 97.69 108 SER A N 1
ATOM 825 C CA . SER A 1 108 ? 4.176 -9.133 -12.43 1 97.69 108 SER A CA 1
ATOM 826 C C . SER A 1 108 ? 4.668 -10.281 -11.555 1 97.69 108 SER A C 1
ATOM 828 O O . SER A 1 108 ? 5.859 -10.359 -11.242 1 97.69 108 SER A O 1
ATOM 830 N N . ILE A 1 109 ? 3.773 -11.195 -11.234 1 98.25 109 ILE A N 1
ATOM 831 C CA . ILE A 1 109 ? 4.082 -12.398 -10.469 1 98.25 109 ILE A CA 1
ATOM 832 C C . ILE A 1 109 ? 3.355 -13.594 -11.078 1 98.25 109 ILE A C 1
ATOM 834 O O . ILE A 1 109 ? 2.434 -13.43 -11.883 1 98.25 109 ILE A O 1
ATOM 838 N N . THR A 1 110 ? 3.832 -14.805 -10.703 1 98.25 110 THR A N 1
ATOM 839 C CA . THR A 1 110 ? 3.166 -16.031 -11.117 1 98.25 110 THR A CA 1
ATOM 840 C C . THR A 1 110 ? 2.881 -16.922 -9.914 1 98.25 110 THR A C 1
ATOM 842 O O . THR A 1 110 ? 3.609 -16.891 -8.922 1 98.25 110 THR A O 1
ATOM 845 N N . PHE A 1 111 ? 1.815 -17.578 -10.023 1 98.25 111 PHE A N 1
ATOM 846 C CA . PHE A 1 111 ? 1.483 -18.656 -9.094 1 98.25 111 PHE A CA 1
ATOM 847 C C . PHE A 1 111 ? 1.686 -20.016 -9.742 1 98.25 111 PHE A C 1
ATOM 849 O O . PHE A 1 111 ? 1.288 -20.219 -10.891 1 98.25 111 PHE A O 1
ATOM 856 N N . ALA A 1 112 ? 2.262 -20.938 -9.016 1 98 112 ALA A N 1
ATOM 857 C CA . ALA A 1 112 ? 2.57 -22.25 -9.562 1 98 112 ALA A CA 1
ATOM 858 C C . ALA A 1 112 ? 1.306 -23.094 -9.711 1 98 112 ALA A C 1
ATOM 860 O O . ALA A 1 112 ? 1.157 -23.844 -10.68 1 98 112 ALA A O 1
ATOM 861 N N . ASN A 1 113 ? 0.452 -22.984 -8.711 1 97.19 113 ASN A N 1
ATOM 862 C CA . ASN A 1 113 ? -0.702 -23.875 -8.633 1 97.19 113 ASN A CA 1
ATOM 863 C C . ASN A 1 113 ? -1.899 -23.172 -7.988 1 97.19 113 ASN A C 1
ATOM 865 O O . ASN A 1 113 ? -2.143 -23.344 -6.789 1 97.19 113 ASN A O 1
ATOM 869 N N . MET A 1 114 ? -2.707 -22.594 -8.844 1 97.12 114 MET A N 1
ATOM 870 C CA . MET A 1 114 ? -3.869 -21.875 -8.328 1 97.12 114 MET A CA 1
ATOM 871 C C . MET A 1 114 ? -4.977 -22.844 -7.926 1 97.12 114 MET A C 1
ATOM 873 O O . MET A 1 114 ? -5.258 -23.812 -8.648 1 97.12 114 MET A O 1
ATOM 877 N N . GLN A 1 115 ? -5.566 -22.594 -6.723 1 96.88 115 GLN A N 1
ATOM 878 C CA . GLN A 1 115 ? -6.664 -23.406 -6.211 1 96.88 115 GLN A CA 1
ATOM 879 C C . GLN A 1 115 ? -7.918 -22.562 -5.996 1 96.88 115 GLN A C 1
ATOM 881 O O . GLN A 1 115 ? -7.852 -21.328 -6.004 1 96.88 115 GLN A O 1
ATOM 886 N N . PHE A 1 116 ? -9.094 -23.188 -5.73 1 95.81 116 PHE A N 1
ATOM 887 C CA . PHE A 1 116 ? -10.359 -22.484 -5.543 1 95.81 116 PHE A CA 1
ATOM 888 C C . PHE A 1 116 ? -10.258 -21.484 -4.398 1 95.81 116 PHE A C 1
ATOM 890 O O . PHE A 1 116 ? -10.891 -20.438 -4.438 1 95.81 116 PHE A O 1
ATOM 897 N N . GLN A 1 117 ? -9.469 -21.781 -3.398 1 94.5 117 GLN A N 1
ATOM 898 C CA . GLN A 1 117 ? -9.375 -20.906 -2.238 1 94.5 117 GLN A CA 1
ATOM 899 C C . GLN A 1 117 ? -8.609 -19.625 -2.578 1 94.5 117 GLN A C 1
ATOM 901 O O . GLN A 1 117 ? -8.602 -18.672 -1.801 1 94.5 117 GLN A O 1
ATOM 906 N N . ASP A 1 118 ? -7.953 -19.688 -3.717 1 95.81 118 ASP A N 1
ATOM 907 C CA . ASP A 1 118 ? -7.172 -18.516 -4.117 1 95.81 118 ASP A CA 1
ATOM 908 C C . ASP A 1 118 ? -8.055 -17.484 -4.809 1 95.81 118 ASP A C 1
ATOM 910 O O . ASP A 1 118 ? -7.586 -16.391 -5.164 1 95.81 118 ASP A O 1
ATOM 914 N N . ASN A 1 119 ? -9.359 -17.766 -4.969 1 95.38 119 ASN A N 1
ATOM 915 C CA . ASN A 1 119 ? -10.297 -16.766 -5.484 1 95.38 119 ASN A CA 1
ATOM 916 C C . ASN A 1 119 ? -10.297 -15.5 -4.633 1 95.38 119 ASN A C 1
ATOM 918 O O . ASN A 1 119 ? -10.312 -15.57 -3.404 1 95.38 119 ASN A O 1
ATOM 922 N N . GLY A 1 120 ? -10.258 -14.414 -5.395 1 94.5 120 GLY A N 1
ATOM 923 C CA . GLY A 1 120 ? -10.273 -13.164 -4.652 1 94.5 120 GLY A CA 1
ATOM 924 C C . GLY A 1 120 ? -9.75 -11.984 -5.453 1 94.5 120 GLY A C 1
ATOM 925 O O . GLY A 1 120 ? -9.711 -12.031 -6.684 1 94.5 120 GLY A O 1
ATOM 926 N N . THR A 1 121 ? -9.484 -10.883 -4.742 1 94.31 121 THR A N 1
ATOM 927 C CA . THR A 1 121 ? -8.977 -9.664 -5.359 1 94.31 121 THR A CA 1
ATOM 928 C C . THR A 1 121 ? -7.5 -9.469 -5.027 1 94.31 121 THR A C 1
ATOM 930 O O . THR A 1 121 ? -7.109 -9.523 -3.859 1 94.31 121 THR A O 1
ATOM 933 N N . TYR A 1 122 ? -6.793 -9.344 -6.012 1 95.12 122 TYR A N 1
ATOM 934 C CA . TYR A 1 122 ? -5.367 -9.07 -5.902 1 95.12 122 TYR A CA 1
ATOM 935 C C . TYR A 1 122 ? -5.055 -7.633 -6.301 1 95.12 122 TYR A C 1
ATOM 937 O O . TYR A 1 122 ? -5.508 -7.164 -7.348 1 95.12 122 TYR A O 1
ATOM 945 N N . SER A 1 123 ? -4.301 -6.91 -5.469 1 95.31 123 SER A N 1
ATOM 946 C CA . SER A 1 123 ? -3.979 -5.512 -5.727 1 95.31 123 SER A CA 1
ATOM 947 C C . SER A 1 123 ? -2.482 -5.32 -5.949 1 95.31 123 SER A C 1
ATOM 949 O O . SER A 1 123 ? -1.664 -5.816 -5.172 1 95.31 123 SER A O 1
ATOM 951 N N . CYS A 1 124 ? -2.191 -4.684 -6.977 1 96.81 124 CYS A N 1
ATOM 952 C CA . CYS A 1 124 ? -0.813 -4.352 -7.324 1 96.81 124 CYS A CA 1
ATOM 953 C C . CYS A 1 124 ? -0.529 -2.873 -7.074 1 96.81 124 CYS A C 1
ATOM 955 O O . CYS A 1 124 ? -1.286 -2.008 -7.52 1 96.81 124 CYS A O 1
ATOM 957 N N . ASP A 1 125 ? 0.492 -2.586 -6.32 1 96.31 125 ASP A N 1
ATOM 958 C CA . ASP A 1 125 ? 0.948 -1.222 -6.074 1 96.31 125 ASP A CA 1
ATOM 959 C C . ASP A 1 125 ? 2.424 -1.062 -6.43 1 96.31 125 ASP A C 1
ATOM 961 O O . ASP A 1 125 ? 3.24 -1.935 -6.125 1 96.31 125 ASP A O 1
ATOM 965 N N . ILE A 1 126 ? 2.727 0.073 -7.094 1 96.12 126 ILE A N 1
ATOM 966 C CA . ILE A 1 126 ? 4.098 0.353 -7.504 1 96.12 126 ILE A CA 1
ATOM 967 C C . ILE A 1 126 ? 4.461 1.793 -7.148 1 96.12 126 ILE A C 1
ATOM 969 O O . ILE A 1 126 ? 3.656 2.709 -7.344 1 96.12 126 ILE A O 1
ATOM 973 N N . LYS A 1 127 ? 5.613 1.918 -6.598 1 95.62 127 LYS A N 1
ATOM 974 C CA . LYS A 1 127 ? 6.16 3.246 -6.336 1 95.62 127 LYS A CA 1
ATOM 975 C C . LYS A 1 127 ? 7.551 3.398 -6.941 1 95.62 127 LYS A C 1
ATOM 977 O O . LYS A 1 127 ? 8.367 2.479 -6.871 1 95.62 127 LYS A O 1
ATOM 982 N N . ASN A 1 128 ? 7.727 4.5 -7.656 1 94.75 128 ASN A N 1
ATOM 983 C CA . ASN A 1 128 ? 9.016 4.891 -8.227 1 94.75 128 ASN A CA 1
ATOM 984 C C . ASN A 1 128 ? 9.43 6.285 -7.762 1 94.75 128 ASN A C 1
ATOM 986 O O . ASN A 1 128 ? 9.43 7.23 -8.555 1 94.75 128 ASN A O 1
ATOM 990 N N . PRO A 1 129 ? 9.914 6.309 -6.52 1 94.19 129 PRO A N 1
ATOM 991 C CA . PRO A 1 129 ? 10.195 7.645 -5.98 1 94.19 129 PRO A CA 1
ATOM 992 C C . PRO A 1 129 ? 11.164 8.438 -6.852 1 94.19 129 PRO A C 1
ATOM 994 O O . PRO A 1 129 ? 12.148 7.891 -7.344 1 94.19 129 PRO A O 1
ATOM 997 N N . PRO A 1 130 ? 10.773 9.797 -6.977 1 94.94 130 PRO A N 1
ATOM 998 C CA . PRO A 1 130 ? 9.758 10.555 -6.234 1 94.94 130 PRO A CA 1
ATOM 999 C C . PRO A 1 130 ? 8.367 10.422 -6.84 1 94.94 130 PRO A C 1
ATOM 1001 O O . PRO A 1 130 ? 7.406 10.992 -6.309 1 94.94 130 PRO A O 1
ATOM 1004 N N . ASP A 1 131 ? 8.164 9.656 -7.859 1 94.81 131 ASP A N 1
ATOM 1005 C CA . ASP A 1 131 ? 6.859 9.438 -8.469 1 94.81 131 ASP A CA 1
ATOM 1006 C C . ASP A 1 131 ? 6.062 8.391 -7.695 1 94.81 131 ASP A C 1
ATOM 1008 O O . ASP A 1 131 ? 6.074 7.207 -8.047 1 94.81 131 ASP A O 1
ATOM 1012 N N . ILE A 1 132 ? 5.246 8.836 -6.641 1 96 132 ILE A N 1
ATOM 1013 C CA . ILE A 1 132 ? 4.598 7.867 -5.758 1 96 132 ILE A CA 1
ATOM 1014 C C . ILE A 1 132 ? 3.082 8.008 -5.863 1 96 132 ILE A C 1
ATOM 1016 O O . ILE A 1 132 ? 2.338 7.141 -5.398 1 96 132 ILE A O 1
ATOM 1020 N N . THR A 1 133 ? 2.74 9.094 -6.445 1 92.94 133 THR A N 1
ATOM 1021 C CA . THR A 1 133 ? 1.307 9.367 -6.465 1 92.94 133 THR A CA 1
ATOM 1022 C C . THR A 1 133 ? 0.596 8.445 -7.453 1 92.94 133 THR A C 1
ATOM 1024 O O . THR A 1 133 ? 0.841 8.516 -8.664 1 92.94 133 THR A O 1
ATOM 1027 N N . GLY A 1 134 ? -0.213 7.613 -6.988 1 92.19 134 GLY A N 1
ATOM 1028 C CA . GLY A 1 134 ? -0.98 6.668 -7.785 1 92.19 134 GLY A CA 1
ATOM 1029 C C . GLY A 1 134 ? -1.912 5.805 -6.953 1 92.19 134 GLY A C 1
ATOM 1030 O O . GLY A 1 134 ? -2.002 5.977 -5.734 1 92.19 134 GLY A O 1
ATOM 1031 N N . THR A 1 135 ? -2.717 5.023 -7.641 1 92.31 135 THR A N 1
ATOM 1032 C CA . THR A 1 135 ? -3.645 4.09 -7.016 1 92.31 135 THR A CA 1
ATOM 1033 C C . THR A 1 135 ? -3.287 2.648 -7.375 1 92.31 135 THR A C 1
ATOM 1035 O O . THR A 1 135 ? -2.803 2.381 -8.477 1 92.31 135 THR A O 1
ATOM 1038 N N . GLN A 1 136 ? -3.439 1.822 -6.336 1 93.75 136 GLN A N 1
ATOM 1039 C CA . GLN A 1 136 ? -3.23 0.411 -6.645 1 93.75 136 GLN A CA 1
ATOM 1040 C C . GLN A 1 136 ? -4.18 -0.058 -7.742 1 93.75 136 GLN A C 1
ATOM 1042 O O . GLN A 1 136 ? -5.316 0.417 -7.832 1 93.75 136 GLN A O 1
ATOM 1047 N N . SER A 1 137 ? -3.762 -0.968 -8.594 1 94.81 137 SER A N 1
ATOM 1048 C CA . SER A 1 137 ? -4.613 -1.625 -9.578 1 94.81 137 SER A CA 1
ATOM 1049 C C . SER A 1 137 ? -5.047 -3.008 -9.102 1 94.81 137 SER A C 1
ATOM 1051 O O . SER A 1 137 ? -4.297 -3.691 -8.406 1 94.81 137 SER A O 1
ATOM 1053 N N . LYS A 1 138 ? -6.25 -3.406 -9.484 1 94.38 138 LYS A N 1
ATOM 1054 C CA . LYS A 1 138 ? -6.805 -4.621 -8.891 1 94.38 138 LYS A CA 1
ATOM 1055 C C . LYS A 1 138 ? -7.164 -5.641 -9.969 1 94.38 138 LYS A C 1
ATOM 1057 O O . LYS A 1 138 ? -7.586 -5.27 -11.07 1 94.38 138 LYS A O 1
ATOM 1062 N N . ILE A 1 139 ? -6.988 -6.875 -9.625 1 95.75 139 ILE A N 1
ATOM 1063 C CA . ILE A 1 139 ? -7.441 -8.008 -10.422 1 95.75 139 ILE A CA 1
ATOM 1064 C C . ILE A 1 139 ? -8.438 -8.844 -9.625 1 95.75 139 ILE A C 1
ATOM 1066 O O . ILE A 1 139 ? -8.133 -9.305 -8.523 1 95.75 139 ILE A O 1
ATOM 1070 N N . VAL A 1 140 ? -9.625 -8.945 -10.117 1 95.38 140 VAL A N 1
ATOM 1071 C CA . VAL A 1 140 ? -10.516 -9.977 -9.586 1 95.38 140 VAL A CA 1
ATOM 1072 C C . VAL A 1 140 ? -10.203 -11.32 -10.242 1 95.38 140 VAL A C 1
ATOM 1074 O O . VAL A 1 140 ? -10.383 -11.484 -11.445 1 95.38 140 VAL A O 1
ATOM 1077 N N . LEU A 1 141 ? -9.727 -12.266 -9.477 1 96.44 141 LEU A N 1
ATOM 1078 C CA . LEU A 1 141 ? -9.328 -13.578 -9.984 1 96.44 141 LEU A CA 1
ATOM 1079 C C . LEU A 1 141 ? -10.359 -14.641 -9.609 1 96.44 141 LEU A C 1
ATOM 1081 O O . LEU A 1 141 ? -10.766 -14.734 -8.453 1 96.44 141 LEU A O 1
ATOM 1085 N N . ARG A 1 142 ? -10.758 -15.359 -10.57 1 96.56 142 ARG A N 1
ATOM 1086 C CA . ARG A 1 142 ? -11.711 -16.453 -10.383 1 96.56 142 ARG A CA 1
ATOM 1087 C C . ARG A 1 142 ? -11.109 -17.781 -10.828 1 96.56 142 ARG A C 1
ATOM 1089 O O . ARG A 1 142 ? -10.695 -17.922 -11.977 1 96.56 142 ARG A O 1
ATOM 1096 N N . VAL A 1 143 ? -11.109 -18.688 -9.938 1 96.88 143 VAL A N 1
ATOM 1097 C CA . VAL A 1 143 ? -10.641 -20.031 -10.25 1 96.88 143 VAL A CA 1
ATOM 1098 C C . VAL A 1 143 ? -11.82 -20.891 -10.695 1 96.88 143 VAL A C 1
ATOM 1100 O O . VAL A 1 143 ? -12.836 -20.984 -10 1 96.88 143 VAL A O 1
ATOM 1103 N N . VAL A 1 144 ? -11.68 -21.5 -11.805 1 97.31 144 VAL A N 1
ATOM 1104 C CA . VAL A 1 144 ? -12.773 -22.266 -12.375 1 97.31 144 VAL A CA 1
ATOM 1105 C C . VAL A 1 144 ? -12.359 -23.734 -12.531 1 97.31 144 VAL A C 1
ATOM 1107 O O . VAL A 1 144 ? -11.172 -24.047 -12.43 1 97.31 144 VAL A O 1
ATOM 1110 N N . GLU A 1 145 ? -13.398 -24.609 -12.641 1 96.19 145 GLU A N 1
ATOM 1111 C CA . GLU A 1 145 ? -13.133 -26.031 -12.852 1 96.19 145 GLU A CA 1
ATOM 1112 C C . GLU A 1 145 ? -12.5 -26.266 -14.219 1 96.19 145 GLU A C 1
ATOM 1114 O O . GLU A 1 145 ? -12.789 -25.547 -15.18 1 96.19 145 GLU A O 1
ATOM 1119 N N . LYS A 1 146 ? -11.656 -27.328 -14.234 1 90.31 146 LYS A N 1
ATOM 1120 C CA . LYS A 1 146 ? -11.109 -27.734 -15.531 1 90.31 146 LYS A CA 1
ATOM 1121 C C . LYS A 1 146 ? -12.227 -28.094 -16.5 1 90.31 146 LYS A C 1
ATOM 1123 O O . LYS A 1 146 ? -13.156 -28.812 -16.141 1 90.31 146 LYS A O 1
ATOM 1128 N N . GLY A 1 147 ? -12.078 -27.656 -17.688 1 79.31 147 GLY A N 1
ATOM 1129 C CA . GLY A 1 147 ? -13.086 -27.969 -18.688 1 79.31 147 GLY A CA 1
ATOM 1130 C C . GLY A 1 147 ? -14.375 -27.203 -18.5 1 79.31 147 GLY A C 1
ATOM 1131 O O . GLY A 1 147 ? -15.383 -27.516 -19.141 1 79.31 147 GLY A O 1
ATOM 1132 N N . ALA A 1 148 ? -14.328 -26.328 -17.766 1 63.62 148 ALA A N 1
ATOM 1133 C CA . ALA A 1 148 ? -15.562 -25.562 -17.562 1 63.62 148 ALA A CA 1
ATOM 1134 C C . ALA A 1 148 ? -15.812 -24.609 -18.719 1 63.62 148 ALA A C 1
ATOM 1136 O O . ALA A 1 148 ? -14.867 -24.156 -19.375 1 63.62 148 ALA A O 1
ATOM 1137 N N . VAL B 1 1 ? 58.781 -49.906 10.094 1 39.69 1 VAL B N 1
ATOM 1138 C CA . VAL B 1 1 ? 57.906 -49.281 9.141 1 39.69 1 VAL B CA 1
ATOM 1139 C C . VAL B 1 1 ? 57.031 -48.219 9.859 1 39.69 1 VAL B C 1
ATOM 1141 O O . VAL B 1 1 ? 56.344 -48.531 10.82 1 39.69 1 VAL B O 1
ATOM 1144 N N . PRO B 1 2 ? 57.375 -46.906 9.773 1 49.94 2 PRO B N 1
ATOM 1145 C CA . PRO B 1 2 ? 56.656 -45.844 10.477 1 49.94 2 PRO B CA 1
ATOM 1146 C C . PRO B 1 2 ? 55.188 -45.781 10.062 1 49.94 2 PRO B C 1
ATOM 1148 O O . PRO B 1 2 ? 54.844 -45.938 8.883 1 49.94 2 PRO B O 1
ATOM 1151 N N . VAL B 1 3 ? 54.281 -46.25 10.945 1 52.38 3 VAL B N 1
ATOM 1152 C CA . VAL B 1 3 ? 52.844 -46.188 10.797 1 52.38 3 VAL B CA 1
ATOM 1153 C C . VAL B 1 3 ? 52.375 -44.75 10.555 1 52.38 3 VAL B C 1
ATOM 1155 O O . VAL B 1 3 ? 52.594 -43.875 11.398 1 52.38 3 VAL B O 1
ATOM 1158 N N . ARG B 1 4 ? 52.375 -44.25 9.305 1 45.44 4 ARG B N 1
ATOM 1159 C CA . ARG B 1 4 ? 51.812 -42.938 8.961 1 45.44 4 ARG B CA 1
ATOM 1160 C C . ARG B 1 4 ? 50.344 -42.844 9.406 1 45.44 4 ARG B C 1
ATOM 1162 O O . ARG B 1 4 ? 49.531 -43.688 8.992 1 45.44 4 ARG B O 1
ATOM 1169 N N . MET B 1 5 ? 50.094 -42.344 10.617 1 46.53 5 MET B N 1
ATOM 1170 C CA . MET B 1 5 ? 48.75 -42.031 11.055 1 46.53 5 MET B CA 1
ATOM 1171 C C . MET B 1 5 ? 48.062 -41.062 10.086 1 46.53 5 MET B C 1
ATOM 1173 O O . MET B 1 5 ? 48.562 -40 9.82 1 46.53 5 MET B O 1
ATOM 1177 N N . ALA B 1 6 ? 47.375 -41.562 9.117 1 49.78 6 ALA B N 1
ATOM 1178 C CA . ALA B 1 6 ? 46.531 -40.75 8.242 1 49.78 6 ALA B CA 1
ATOM 1179 C C . ALA B 1 6 ? 45.531 -39.938 9.047 1 49.78 6 ALA B C 1
ATOM 1181 O O . ALA B 1 6 ? 44.781 -40.469 9.844 1 49.78 6 ALA B O 1
ATOM 1182 N N . TYR B 1 7 ? 45.875 -38.625 9.359 1 44.06 7 TYR B N 1
ATOM 1183 C CA . TYR B 1 7 ? 44.906 -37.656 9.891 1 44.06 7 TYR B CA 1
ATOM 1184 C C . TYR B 1 7 ? 43.75 -37.438 8.945 1 44.06 7 TYR B C 1
ATOM 1186 O O . TYR B 1 7 ? 43.938 -37.062 7.789 1 44.06 7 TYR B O 1
ATOM 1194 N N . ARG B 1 8 ? 42.688 -38.375 9.016 1 45.38 8 ARG B N 1
ATOM 1195 C CA . ARG B 1 8 ? 41.469 -38.031 8.312 1 45.38 8 ARG B CA 1
ATOM 1196 C C . ARG B 1 8 ? 41 -36.625 8.633 1 45.38 8 ARG B C 1
ATOM 1198 O O . ARG B 1 8 ? 40.906 -36.25 9.805 1 45.38 8 ARG B O 1
ATOM 1205 N N . SER B 1 9 ? 41.188 -35.656 7.758 1 50.22 9 SER B N 1
ATOM 1206 C CA . SER B 1 9 ? 40.625 -34.312 7.801 1 50.22 9 SER B CA 1
ATOM 1207 C C . SER B 1 9 ? 39.125 -34.344 8.07 1 50.22 9 SER B C 1
ATOM 1209 O O . SER B 1 9 ? 38.375 -35 7.34 1 50.22 9 SER B O 1
ATOM 1211 N N . ILE B 1 10 ? 38.625 -34.125 9.32 1 53.28 10 ILE B N 1
ATOM 1212 C CA . ILE B 1 10 ? 37.25 -33.844 9.656 1 53.28 10 ILE B CA 1
ATOM 1213 C C . ILE B 1 10 ? 36.75 -32.656 8.844 1 53.28 10 ILE B C 1
ATOM 1215 O O . ILE B 1 10 ? 37.312 -31.547 8.953 1 53.28 10 ILE B O 1
ATOM 1219 N N . SER B 1 11 ? 36.219 -32.938 7.684 1 51.03 11 SER B N 1
ATOM 1220 C CA . SER B 1 11 ? 35.469 -31.859 7 1 51.03 11 SER B CA 1
ATOM 1221 C C . SER B 1 11 ? 34.469 -31.188 7.938 1 51.03 11 SER B C 1
ATOM 1223 O O . SER B 1 11 ? 33.625 -31.859 8.547 1 51.03 11 SER B O 1
ATOM 1225 N N . GLU B 1 12 ? 34.781 -29.969 8.453 1 57.41 12 GLU B N 1
ATOM 1226 C CA . GLU B 1 12 ? 33.812 -29.109 9.141 1 57.41 12 GLU B CA 1
ATOM 1227 C C . GLU B 1 12 ? 32.562 -28.891 8.297 1 57.41 12 GLU B C 1
ATOM 1229 O O . GLU B 1 12 ? 32.625 -28.344 7.199 1 57.41 12 GLU B O 1
ATOM 1234 N N . VAL B 1 13 ? 31.5 -29.766 8.516 1 54.91 13 VAL B N 1
ATOM 1235 C CA . VAL B 1 13 ? 30.172 -29.438 8.008 1 54.91 13 VAL B CA 1
ATOM 1236 C C . VAL B 1 13 ? 29.734 -28.078 8.562 1 54.91 13 VAL B C 1
ATOM 1238 O O . VAL B 1 13 ? 29.469 -27.953 9.758 1 54.91 13 VAL B O 1
ATOM 1241 N N . ASN B 1 14 ? 30.016 -26.984 7.891 1 52.19 14 ASN B N 1
ATOM 1242 C CA . ASN B 1 14 ? 29.391 -25.719 8.188 1 52.19 14 ASN B CA 1
ATOM 1243 C C . ASN B 1 14 ? 27.859 -25.797 8.07 1 52.19 14 ASN B C 1
ATOM 1245 O O . ASN B 1 14 ? 27.328 -25.922 6.965 1 52.19 14 ASN B O 1
ATOM 1249 N N . ILE B 1 15 ? 27.172 -26.219 9.07 1 49.41 15 ILE B N 1
ATOM 1250 C CA . ILE B 1 15 ? 25.719 -26.047 9.148 1 49.41 15 ILE B CA 1
ATOM 1251 C C . ILE B 1 15 ? 25.375 -24.562 9.047 1 49.41 15 ILE B C 1
ATOM 1253 O O . ILE B 1 15 ? 25.656 -23.797 9.961 1 49.41 15 ILE B O 1
ATOM 1257 N N . SER B 1 16 ? 25.281 -24.062 7.859 1 49.5 16 SER B N 1
ATOM 1258 C CA . SER B 1 16 ? 24.641 -22.766 7.734 1 49.5 16 SER B CA 1
ATOM 1259 C C . SER B 1 16 ? 23.234 -22.781 8.32 1 49.5 16 SER B C 1
ATOM 1261 O O . SER B 1 16 ? 22.359 -23.516 7.844 1 49.5 16 SER B O 1
ATOM 1263 N N . PHE B 1 17 ? 23.047 -22.578 9.617 1 44.56 17 PHE B N 1
ATOM 1264 C CA . PHE B 1 17 ? 21.734 -22.266 10.156 1 44.56 17 PHE B CA 1
ATOM 1265 C C . PHE B 1 17 ? 21.047 -21.188 9.336 1 44.56 17 PHE B C 1
ATOM 1267 O O . PHE B 1 17 ? 21.406 -20 9.422 1 44.56 17 PHE B O 1
ATOM 1274 N N . SER B 1 18 ? 20.5 -21.547 8.219 1 43.06 18 SER B N 1
ATOM 1275 C CA . SER B 1 18 ? 19.547 -20.562 7.711 1 43.06 18 SER B CA 1
ATOM 1276 C C . SER B 1 18 ? 18.469 -20.25 8.75 1 43.06 18 SER B C 1
ATOM 1278 O O . SER B 1 18 ? 17.688 -21.125 9.117 1 43.06 18 SER B O 1
ATOM 1280 N N . THR B 1 19 ? 18.766 -19.453 9.734 1 43.75 19 THR B N 1
ATOM 1281 C CA . THR B 1 19 ? 17.656 -18.969 10.555 1 43.75 19 THR B CA 1
ATOM 1282 C C . THR B 1 19 ? 16.406 -18.766 9.703 1 43.75 19 THR B C 1
ATOM 1284 O O . THR B 1 19 ? 16.406 -17.938 8.781 1 43.75 19 THR B O 1
ATOM 1287 N N . ALA B 1 20 ? 15.719 -19.828 9.398 1 46.12 20 ALA B N 1
ATOM 1288 C CA . ALA B 1 20 ? 14.375 -19.578 8.875 1 46.12 20 ALA B CA 1
ATOM 1289 C C . ALA B 1 20 ? 13.734 -18.375 9.547 1 46.12 20 ALA B C 1
ATOM 1291 O O . ALA B 1 20 ? 13.414 -18.422 10.742 1 46.12 20 ALA B O 1
ATOM 1292 N N . ALA B 1 21 ? 14.109 -17.219 9.281 1 46.94 21 ALA B N 1
ATOM 1293 C CA . ALA B 1 21 ? 13.414 -16.078 9.852 1 46.94 21 ALA B CA 1
ATOM 1294 C C . ALA B 1 21 ? 11.906 -16.281 9.836 1 46.94 21 ALA B C 1
ATOM 1296 O O . ALA B 1 21 ? 11.312 -16.531 8.781 1 46.94 21 ALA B O 1
ATOM 1297 N N . VAL B 1 22 ? 11.32 -16.844 10.93 1 49.28 22 VAL B N 1
ATOM 1298 C CA . VAL B 1 22 ? 9.875 -16.859 11.109 1 49.28 22 VAL B CA 1
ATOM 1299 C C . VAL B 1 22 ? 9.281 -15.539 10.641 1 49.28 22 VAL B C 1
ATOM 1301 O O . VAL B 1 22 ? 9.602 -14.477 11.195 1 49.28 22 VAL B O 1
ATOM 1304 N N . THR B 1 23 ? 9.227 -15.32 9.367 1 57.69 23 THR B N 1
ATOM 1305 C CA . THR B 1 23 ? 8.648 -14.086 8.859 1 57.69 23 THR B CA 1
ATOM 1306 C C . THR B 1 23 ? 7.309 -13.805 9.539 1 57.69 23 THR B C 1
ATOM 1308 O O . THR B 1 23 ? 6.445 -14.68 9.609 1 57.69 23 THR B O 1
ATOM 1311 N N . SER B 1 24 ? 7.301 -13.055 10.734 1 70.81 24 SER B N 1
ATOM 1312 C CA . SER B 1 24 ? 6.117 -12.625 11.477 1 70.81 24 SER B CA 1
ATOM 1313 C C . SER B 1 24 ? 5.332 -11.57 10.703 1 70.81 24 SER B C 1
ATOM 1315 O O . SER B 1 24 ? 5.805 -11.062 9.68 1 70.81 24 SER B O 1
ATOM 1317 N N . ALA B 1 25 ? 4.035 -11.469 10.891 1 85.56 25 ALA B N 1
ATOM 1318 C CA . ALA B 1 25 ? 3.1 -10.469 10.391 1 85.56 25 ALA B CA 1
ATOM 1319 C C . ALA B 1 25 ? 3.262 -9.148 11.125 1 85.56 25 ALA B C 1
ATOM 1321 O O . ALA B 1 25 ? 3.168 -9.094 12.359 1 85.56 25 ALA B O 1
ATOM 1322 N N . ILE B 1 26 ? 3.742 -8.18 10.453 1 93.19 26 ILE B N 1
ATOM 1323 C CA . ILE B 1 26 ? 3.869 -6.852 11.047 1 93.19 26 ILE B CA 1
ATOM 1324 C C . ILE B 1 26 ? 2.494 -6.34 11.469 1 93.19 26 ILE B C 1
ATOM 1326 O O . ILE B 1 26 ? 1.513 -6.508 10.734 1 93.19 26 ILE B O 1
ATOM 1330 N N . SER B 1 27 ? 2.383 -5.82 12.672 1 94.31 27 SER B N 1
ATOM 1331 C CA . SER B 1 27 ? 1.15 -5.23 13.188 1 94.31 27 SER B CA 1
ATOM 1332 C C . SER B 1 27 ? 1.195 -3.707 13.109 1 94.31 27 SER B C 1
ATOM 1334 O O . SER B 1 27 ? 2.125 -3.084 13.625 1 94.31 27 SER B O 1
ATOM 1336 N N . ILE B 1 28 ? 0.262 -3.121 12.484 1 95.56 28 ILE B N 1
ATOM 1337 C CA . ILE B 1 28 ? 0.161 -1.675 12.32 1 95.56 28 ILE B CA 1
ATOM 1338 C C . ILE B 1 28 ? -1.061 -1.154 13.078 1 95.56 28 ILE B C 1
ATOM 1340 O O . ILE B 1 28 ? -2.141 -1.744 13.008 1 95.56 28 ILE B O 1
ATOM 1344 N N . SER B 1 29 ? -0.855 0.004 13.742 1 96.75 29 SER B N 1
ATOM 1345 C CA . SER B 1 29 ? -1.929 0.51 14.594 1 96.75 29 SER B CA 1
ATOM 1346 C C . SER B 1 29 ? -2.115 2.012 14.414 1 96.75 29 SER B C 1
ATOM 1348 O O . SER B 1 29 ? -1.14 2.768 14.406 1 96.75 29 SER B O 1
ATOM 1350 N N . THR B 1 30 ? -3.344 2.449 14.227 1 97.31 30 THR B N 1
ATOM 1351 C CA . THR B 1 30 ? -3.779 3.84 14.172 1 97.31 30 THR B CA 1
ATOM 1352 C C . THR B 1 30 ? -5.066 4.031 14.969 1 97.31 30 THR B C 1
ATOM 1354 O O . THR B 1 30 ? -5.797 3.068 15.227 1 97.31 30 THR B O 1
ATOM 1357 N N . PRO B 1 31 ? -5.344 5.262 15.469 1 97.62 31 PRO B N 1
ATOM 1358 C CA . PRO B 1 31 ? -6.727 5.492 15.891 1 97.62 31 PRO B CA 1
ATOM 1359 C C . PRO B 1 31 ? -7.73 5.266 14.758 1 97.62 31 PRO B C 1
ATOM 1361 O O . PRO B 1 31 ? -7.441 5.578 13.602 1 97.62 31 PRO B O 1
ATOM 1364 N N . SER B 1 32 ? -8.898 4.699 15.062 1 96.69 32 SER B N 1
ATOM 1365 C CA . SER B 1 32 ? -9.891 4.406 14.031 1 96.69 32 SER B CA 1
ATOM 1366 C C . SER B 1 32 ? -10.531 5.68 13.492 1 96.69 32 SER B C 1
ATOM 1368 O O . SER B 1 32 ? -10.883 5.758 12.312 1 96.69 32 SER B O 1
ATOM 1370 N N . GLU B 1 33 ? -10.703 6.59 14.406 1 96.81 33 GLU B N 1
ATOM 1371 C CA . GLU B 1 33 ? -11.359 7.844 14.047 1 96.81 33 GLU B CA 1
ATOM 1372 C C . GLU B 1 33 ? -10.758 9.016 14.82 1 96.81 33 GLU B C 1
ATOM 1374 O O . GLU B 1 33 ? -10.422 8.883 16 1 96.81 33 GLU B O 1
ATOM 1379 N N . ILE B 1 34 ? -10.68 10.164 14.125 1 97.75 34 ILE B N 1
ATOM 1380 C CA . ILE B 1 34 ? -10.258 11.375 14.812 1 97.75 34 ILE B CA 1
ATOM 1381 C C . ILE B 1 34 ? -11.078 12.562 14.328 1 97.75 34 ILE B C 1
ATOM 1383 O O . ILE B 1 34 ? -11.547 12.578 13.18 1 97.75 34 ILE B O 1
ATOM 1387 N N . PHE B 1 35 ? -11.289 13.5 15.164 1 97.25 35 PHE B N 1
ATOM 1388 C CA . PHE B 1 35 ? -11.945 14.773 14.867 1 97.25 35 PHE B CA 1
ATOM 1389 C C . PHE B 1 35 ? -10.953 15.922 14.938 1 97.25 35 PHE B C 1
ATOM 1391 O O . PHE B 1 35 ? -10.195 16.031 15.906 1 97.25 35 PHE B O 1
ATOM 1398 N N . VAL B 1 36 ? -10.938 16.703 13.914 1 97.5 36 VAL B N 1
ATOM 1399 C CA . VAL B 1 36 ? -10.008 17.812 13.836 1 97.5 36 VAL B CA 1
ATOM 1400 C C . VAL B 1 36 ? -10.766 19.109 13.539 1 97.5 36 VAL B C 1
ATOM 1402 O O . VAL B 1 36 ? -11.664 19.125 12.695 1 97.5 36 VAL B O 1
ATOM 1405 N N . GLU B 1 37 ? -10.422 20.156 14.18 1 97.5 37 GLU B N 1
ATOM 1406 C CA . GLU B 1 37 ? -11.07 21.438 13.914 1 97.5 37 GLU B CA 1
ATOM 1407 C C . GLU B 1 37 ? -10.547 22.062 12.625 1 97.5 37 GLU B C 1
ATOM 1409 O O . GLU B 1 37 ? -9.352 22.016 12.344 1 97.5 37 GLU B O 1
ATOM 1414 N N . ASN B 1 38 ? -11.516 22.672 11.906 1 97.19 38 ASN B N 1
ATOM 1415 C CA . ASN B 1 38 ? -11.164 23.344 10.656 1 97.19 38 ASN B CA 1
ATOM 1416 C C . ASN B 1 38 ? -10.086 24.391 10.867 1 97.19 38 ASN B C 1
ATOM 1418 O O . ASN B 1 38 ? -10.195 25.234 11.773 1 97.19 38 ASN B O 1
ATOM 1422 N N . GLY B 1 39 ? -9.008 24.281 9.977 1 96.69 39 GLY B N 1
ATOM 1423 C CA . GLY B 1 39 ? -7.973 25.312 10.016 1 96.69 39 GLY B CA 1
ATOM 1424 C C . GLY B 1 39 ? -6.891 25.016 11.039 1 96.69 39 GLY B C 1
ATOM 1425 O O . GLY B 1 39 ? -6.074 25.891 11.352 1 96.69 39 GLY B O 1
ATOM 1426 N N . THR B 1 40 ? -6.816 23.859 11.586 1 97.5 40 THR B N 1
ATOM 1427 C CA . THR B 1 40 ? -5.812 23.562 12.594 1 97.5 40 THR B CA 1
ATOM 1428 C C . THR B 1 40 ? -4.906 22.422 12.133 1 97.5 40 THR B C 1
ATOM 1430 O O . THR B 1 40 ? -5.18 21.781 11.117 1 97.5 40 THR B O 1
ATOM 1433 N N . GLN B 1 41 ? -3.859 22.297 12.875 1 97.5 41 GLN B N 1
ATOM 1434 C CA . GLN B 1 41 ? -2.924 21.203 12.617 1 97.5 41 GLN B CA 1
ATOM 1435 C C . GLN B 1 41 ? -3.496 19.875 13.07 1 97.5 41 GLN B C 1
ATOM 1437 O O . GLN B 1 41 ? -4.293 19.812 14.008 1 97.5 41 GLN B O 1
ATOM 1442 N N . ALA B 1 42 ? -3.09 18.828 12.469 1 97.75 42 ALA B N 1
ATOM 1443 C CA . ALA B 1 42 ? -3.484 17.484 12.859 1 97.75 42 ALA B CA 1
ATOM 1444 C C . ALA B 1 42 ? -2.324 16.5 12.695 1 97.75 42 ALA B C 1
ATOM 1446 O O . ALA B 1 42 ? -1.551 16.594 11.742 1 97.75 42 ALA B O 1
ATOM 1447 N N . THR B 1 43 ? -2.227 15.633 13.602 1 97.75 43 THR B N 1
ATOM 1448 C CA . THR B 1 43 ? -1.265 14.539 13.516 1 97.75 43 THR B CA 1
ATOM 1449 C C . THR B 1 43 ? -1.975 13.211 13.25 1 97.75 43 THR B C 1
ATOM 1451 O O . THR B 1 43 ? -2.926 12.859 13.953 1 97.75 43 THR B O 1
ATOM 1454 N N . LEU B 1 44 ? -1.616 12.5 12.242 1 98.19 44 LEU B N 1
ATOM 1455 C CA . LEU B 1 44 ? -2.061 11.133 12 1 98.19 44 LEU B CA 1
ATOM 1456 C C . LEU B 1 44 ? -1.038 10.125 12.523 1 98.19 44 LEU B C 1
ATOM 1458 O O . LEU B 1 44 ? 0.001 9.906 11.898 1 98.19 44 LEU B O 1
ATOM 1462 N N . SER B 1 45 ? -1.361 9.547 13.602 1 97.75 45 SER B N 1
ATOM 1463 C CA . SER B 1 45 ? -0.437 8.625 14.258 1 97.75 45 SER B CA 1
ATOM 1464 C C . SER B 1 45 ? -0.538 7.223 13.672 1 97.75 45 SER B C 1
ATOM 1466 O O . SER B 1 45 ? -1.638 6.734 13.406 1 97.75 45 SER B O 1
ATOM 1468 N N . CYS B 1 46 ? 0.565 6.602 13.508 1 97.75 46 CYS B N 1
ATOM 1469 C CA . CYS B 1 46 ? 0.697 5.234 13.008 1 97.75 46 CYS B CA 1
ATOM 1470 C C . CYS B 1 46 ? 1.898 4.539 13.641 1 97.75 46 CYS B C 1
ATOM 1472 O O . CYS B 1 46 ? 3.033 4.992 13.484 1 97.75 46 CYS B O 1
ATOM 1474 N N . THR B 1 47 ? 1.679 3.49 14.336 1 96.88 47 THR B N 1
ATOM 1475 C CA . THR B 1 47 ? 2.732 2.725 14.992 1 96.88 47 THR B CA 1
ATOM 1476 C C . THR B 1 47 ? 2.75 1.285 14.484 1 96.88 47 THR B C 1
ATOM 1478 O O . THR B 1 47 ? 1.799 0.836 13.844 1 96.88 47 THR B O 1
ATOM 1481 N N . PHE B 1 48 ? 3.918 0.609 14.758 1 94.44 48 PHE B N 1
ATOM 1482 C CA . PHE B 1 48 ? 3.984 -0.774 14.305 1 94.44 48 PHE B CA 1
ATOM 1483 C C . PHE B 1 48 ? 4.82 -1.618 15.258 1 94.44 48 PHE B C 1
ATOM 1485 O O . PHE B 1 48 ? 5.594 -1.083 16.062 1 94.44 48 PHE B O 1
ATOM 1492 N N . LYS B 1 49 ? 4.582 -2.85 15.188 1 92.69 49 LYS B N 1
ATOM 1493 C CA . LYS B 1 49 ? 5.387 -3.895 15.812 1 92.69 49 LYS B CA 1
ATOM 1494 C C . LYS B 1 49 ? 5.855 -4.918 14.789 1 92.69 49 LYS B C 1
ATOM 1496 O O . LYS B 1 49 ? 5.055 -5.426 14 1 92.69 49 LYS B O 1
ATOM 1501 N N . SER B 1 50 ? 7.164 -5.129 14.781 1 91.44 50 SER B N 1
ATOM 1502 C CA . SER B 1 50 ? 7.746 -6.082 13.836 1 91.44 50 SER B CA 1
ATOM 1503 C C . SER B 1 50 ? 8.703 -7.039 14.539 1 91.44 50 SER B C 1
ATOM 1505 O O . SER B 1 50 ? 9.352 -6.672 15.516 1 91.44 50 SER B O 1
ATOM 1507 N N . SER B 1 51 ? 8.734 -8.281 14.062 1 89.88 51 SER B N 1
ATOM 1508 C CA . SER B 1 51 ? 9.648 -9.281 14.617 1 89.88 51 SER B CA 1
ATOM 1509 C C . SER B 1 51 ? 11.062 -9.094 14.078 1 89.88 51 SER B C 1
ATOM 1511 O O . SER B 1 51 ? 12.008 -9.719 14.578 1 89.88 51 SER B O 1
ATOM 1513 N N . GLU B 1 52 ? 11.273 -8.273 13.148 1 91 52 GLU B N 1
ATOM 1514 C CA . GLU B 1 52 ? 12.57 -8.023 12.516 1 91 52 GLU B CA 1
ATOM 1515 C C . GLU B 1 52 ? 13.188 -6.723 13.023 1 91 52 GLU B C 1
ATOM 1517 O O . GLU B 1 52 ? 12.477 -5.816 13.461 1 91 52 GLU B O 1
ATOM 1522 N N . VAL B 1 53 ? 14.414 -6.668 12.992 1 90.19 53 VAL B N 1
ATOM 1523 C CA . VAL B 1 53 ? 15.109 -5.434 13.336 1 90.19 53 VAL B CA 1
ATOM 1524 C C . VAL B 1 53 ? 14.828 -4.367 12.281 1 90.19 53 VAL B C 1
ATOM 1526 O O . VAL B 1 53 ? 14.844 -4.652 11.078 1 90.19 53 VAL B O 1
ATOM 1529 N N . VAL B 1 54 ? 14.531 -3.193 12.797 1 90.38 54 VAL B N 1
ATOM 1530 C CA . VAL B 1 54 ? 14.234 -2.1 11.875 1 90.38 54 VAL B CA 1
ATOM 1531 C C . VAL B 1 54 ? 15.516 -1.622 11.203 1 90.38 54 VAL B C 1
ATOM 1533 O O . VAL B 1 54 ? 16.547 -1.445 11.859 1 90.38 54 VAL B O 1
ATOM 1536 N N . SER B 1 55 ? 15.523 -1.536 9.883 1 88 55 SER B N 1
ATOM 1537 C CA . SER B 1 55 ? 16.656 -1.044 9.094 1 88 55 SER B CA 1
ATOM 1538 C C . SER B 1 55 ? 16.219 0.086 8.164 1 88 55 SER B C 1
ATOM 1540 O O . SER B 1 55 ? 15.086 0.562 8.234 1 88 55 SER B O 1
ATOM 1542 N N . THR B 1 56 ? 17.156 0.543 7.34 1 89.62 56 THR B N 1
ATOM 1543 C CA . THR B 1 56 ? 16.875 1.62 6.395 1 89.62 56 THR B CA 1
ATOM 1544 C C . THR B 1 56 ? 15.961 1.14 5.277 1 89.62 56 THR B C 1
ATOM 1546 O O . THR B 1 56 ? 15.43 1.947 4.512 1 89.62 56 THR B O 1
ATOM 1549 N N . SER B 1 57 ? 15.633 -0.208 5.258 1 92.25 57 SER B N 1
ATOM 1550 C CA . SER B 1 57 ? 14.758 -0.76 4.227 1 92.25 57 SER B CA 1
ATOM 1551 C C . SER B 1 57 ? 13.289 -0.57 4.59 1 92.25 57 SER B C 1
ATOM 1553 O O . SER B 1 57 ? 12.398 -0.864 3.787 1 92.25 57 SER B O 1
ATOM 1555 N N . ILE B 1 58 ? 13.023 -0.012 5.742 1 94.19 58 ILE B N 1
ATOM 1556 C CA . ILE B 1 58 ? 11.648 0.196 6.168 1 94.19 58 ILE B CA 1
ATOM 1557 C C . ILE B 1 58 ? 10.969 1.199 5.242 1 94.19 58 ILE B C 1
ATOM 1559 O O . ILE B 1 58 ? 11.602 2.135 4.75 1 94.19 58 ILE B O 1
ATOM 1563 N N . THR B 1 59 ? 9.711 0.966 5.012 1 96 59 THR B N 1
ATOM 1564 C CA . THR B 1 59 ? 8.938 1.924 4.23 1 96 59 THR B CA 1
ATOM 1565 C C . THR B 1 59 ? 7.625 2.258 4.938 1 96 59 THR B C 1
ATOM 1567 O O . THR B 1 59 ? 7.059 1.415 5.637 1 96 59 THR B O 1
ATOM 1570 N N . VAL B 1 60 ? 7.219 3.447 4.797 1 96.94 60 VAL B N 1
ATOM 1571 C CA . VAL B 1 60 ? 5.938 3.932 5.297 1 96.94 60 VAL B CA 1
ATOM 1572 C C . VAL B 1 60 ? 5.172 4.625 4.172 1 96.94 60 VAL B C 1
ATOM 1574 O O . VAL B 1 60 ? 5.742 5.43 3.43 1 96.94 60 VAL B O 1
ATOM 1577 N N . SER B 1 61 ? 3.939 4.324 3.996 1 97.06 61 SER B N 1
ATOM 1578 C CA . SER B 1 61 ? 3.137 5.02 2.996 1 97.06 61 SER B CA 1
ATOM 1579 C C . SER B 1 61 ? 1.79 5.449 3.57 1 97.06 61 SER B C 1
ATOM 1581 O O . SER B 1 61 ? 1.249 4.785 4.461 1 97.06 61 SER B O 1
ATOM 1583 N N . TRP B 1 62 ? 1.339 6.578 3.166 1 97.38 62 TRP B N 1
ATOM 1584 C CA . TRP B 1 62 ? 0.003 7.078 3.477 1 97.38 62 TRP B CA 1
ATOM 1585 C C . TRP B 1 62 ? -0.804 7.305 2.201 1 97.38 62 TRP B C 1
ATOM 1587 O O . TRP B 1 62 ? -0.282 7.824 1.213 1 97.38 62 TRP B O 1
ATOM 1597 N N . SER B 1 63 ? -2.037 6.848 2.211 1 95.69 63 SER B N 1
ATOM 1598 C CA . SER B 1 63 ? -2.969 7.074 1.108 1 95.69 63 SER B CA 1
ATOM 1599 C C . SER B 1 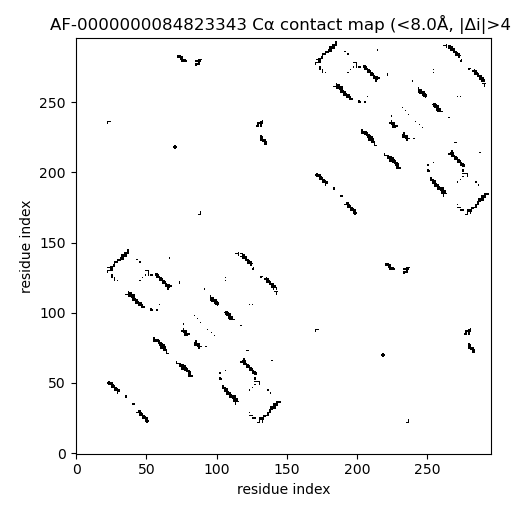63 ? -4.266 7.699 1.603 1 95.69 63 SER B C 1
ATOM 1601 O O . SER B 1 63 ? -4.57 7.652 2.795 1 95.69 63 SER B O 1
ATOM 1603 N N . TYR B 1 64 ? -4.992 8.328 0.656 1 95.19 64 TYR B N 1
ATOM 1604 C CA . TYR B 1 64 ? -6.203 9.07 0.975 1 95.19 64 TYR B CA 1
ATOM 1605 C C . TYR B 1 64 ? -7.355 8.656 0.068 1 95.19 64 TYR B C 1
ATOM 1607 O O . TYR B 1 64 ? -7.168 8.477 -1.139 1 95.19 64 TYR B O 1
ATOM 1615 N N . ALA B 1 65 ? -8.477 8.406 0.699 1 93.56 65 ALA B N 1
ATOM 1616 C CA . ALA B 1 65 ? -9.727 8.203 -0.032 1 93.56 65 ALA B CA 1
ATOM 1617 C C . ALA B 1 65 ? -10.836 9.086 0.524 1 93.56 65 ALA B C 1
ATOM 1619 O O . ALA B 1 65 ? -11.039 9.148 1.739 1 93.56 65 ALA B O 1
ATOM 1620 N N . ARG B 1 66 ? -11.422 9.773 -0.376 1 88.5 66 ARG B N 1
ATOM 1621 C CA . ARG B 1 66 ? -12.539 10.602 0.06 1 88.5 66 ARG B CA 1
ATOM 1622 C C . ARG B 1 66 ? -13.656 9.742 0.653 1 88.5 66 ARG B C 1
ATOM 1624 O O . ARG B 1 66 ? -13.898 8.625 0.193 1 88.5 66 ARG B O 1
ATOM 1631 N N . GLN B 1 67 ? -14.18 10.07 1.815 1 72.88 67 GLN B N 1
ATOM 1632 C CA . GLN B 1 67 ? -15.195 9.344 2.566 1 72.88 67 GLN B CA 1
ATOM 1633 C C . GLN B 1 67 ? -16.375 8.977 1.676 1 72.88 67 GLN B C 1
ATOM 1635 O O . GLN B 1 67 ? -17.172 9.836 1.299 1 72.88 67 GLN B O 1
ATOM 1640 N N . SER B 1 68 ? -16.109 8.438 0.629 1 58.12 68 SER B N 1
ATOM 1641 C CA . SER B 1 68 ? -17.312 8.016 -0.082 1 58.12 68 SER B CA 1
ATOM 1642 C C . SER B 1 68 ? -17.719 6.602 0.322 1 58.12 68 SER B C 1
ATOM 1644 O O . SER B 1 68 ? -16.938 5.871 0.929 1 58.12 68 SER B O 1
ATOM 1646 N N . THR B 1 69 ? -19.047 6.344 0.323 1 49.69 69 THR B N 1
ATOM 1647 C CA . THR B 1 69 ? -19.672 5.066 0.636 1 49.69 69 THR B CA 1
ATOM 1648 C C . THR B 1 69 ? -18.797 3.904 0.163 1 49.69 69 THR B C 1
ATOM 1650 O O . THR B 1 69 ? -18.969 2.771 0.618 1 49.69 69 THR B O 1
ATOM 1653 N N . THR B 1 70 ? -18.094 4.098 -0.946 1 48.28 70 THR B N 1
ATOM 1654 C CA . THR B 1 70 ? -17.578 2.893 -1.588 1 48.28 70 THR B CA 1
ATOM 1655 C C . THR B 1 70 ? -16.109 2.672 -1.224 1 48.28 70 THR B C 1
ATOM 1657 O O . THR B 1 70 ? -15.414 3.613 -0.848 1 48.28 70 THR B O 1
ATOM 1660 N N . ASP B 1 71 ? -15.719 1.419 -1.053 1 51.66 71 ASP B N 1
ATOM 1661 C CA . ASP B 1 71 ? -14.438 0.737 -0.893 1 51.66 71 ASP B CA 1
ATOM 1662 C C . ASP B 1 71 ? -13.344 1.419 -1.714 1 51.66 71 ASP B C 1
ATOM 1664 O O . ASP B 1 71 ? -12.867 0.867 -2.709 1 51.66 71 ASP B O 1
ATOM 1668 N N . SER B 1 72 ? -13.172 2.773 -1.554 1 60.12 72 SER B N 1
ATOM 1669 C CA . SER B 1 72 ? -12.367 3.551 -2.494 1 60.12 72 SER B CA 1
ATOM 1670 C C . SER B 1 72 ? -10.883 3.273 -2.314 1 60.12 72 SER B C 1
ATOM 1672 O O . SER B 1 72 ? -10.398 3.137 -1.187 1 60.12 72 SER B O 1
ATOM 1674 N N . ILE B 1 73 ? -10.242 2.943 -3.326 1 72.12 73 ILE B N 1
ATOM 1675 C CA . ILE B 1 73 ? -8.797 2.77 -3.467 1 72.12 73 ILE B CA 1
ATOM 1676 C C . ILE B 1 73 ? -8.094 4.094 -3.189 1 72.12 73 ILE B C 1
ATOM 1678 O O . ILE B 1 73 ? -8.406 5.113 -3.801 1 72.12 73 ILE B O 1
ATOM 1682 N N . GLY B 1 74 ? -7.34 4.156 -2.32 1 90.44 74 GLY B N 1
ATOM 1683 C CA . GLY B 1 74 ? -6.652 5.367 -1.904 1 90.44 74 GLY B CA 1
ATOM 1684 C C . GLY B 1 74 ? -5.555 5.789 -2.861 1 90.44 74 GLY B C 1
ATOM 1685 O O . GLY B 1 74 ? -4.949 4.945 -3.527 1 90.44 74 GLY B O 1
ATOM 1686 N N . VAL B 1 75 ? -5.473 7.094 -2.922 1 93.81 75 VAL B N 1
ATOM 1687 C CA . VAL B 1 75 ? -4.344 7.668 -3.646 1 93.81 75 VAL B CA 1
ATOM 1688 C C . VAL B 1 75 ? -3.189 7.93 -2.682 1 93.81 75 VAL B C 1
ATOM 1690 O O . VAL B 1 75 ? -3.377 8.555 -1.634 1 93.81 75 VAL B O 1
ATOM 1693 N N . GLU B 1 76 ? -2.043 7.449 -3.062 1 95.88 76 GLU B N 1
ATOM 1694 C CA . GLU B 1 76 ? -0.874 7.621 -2.205 1 95.88 76 GLU B CA 1
ATOM 1695 C C . GLU B 1 76 ? -0.373 9.062 -2.242 1 95.88 76 GLU B C 1
ATOM 1697 O O . GLU B 1 76 ? -0.191 9.633 -3.318 1 95.88 76 GLU B O 1
ATOM 1702 N N . PHE B 1 77 ? -0.117 9.672 -1.035 1 96.81 77 PHE B N 1
ATOM 1703 C CA . PHE B 1 77 ? 0.329 11.062 -1.021 1 96.81 77 PHE B CA 1
ATOM 1704 C C . PHE B 1 77 ? 1.594 11.219 -0.185 1 96.81 77 PHE B C 1
ATOM 1706 O O . PHE B 1 77 ? 2.188 12.297 -0.141 1 96.81 77 PHE B O 1
ATOM 1713 N N . PHE B 1 78 ? 2.012 10.156 0.391 1 97.31 78 PHE B N 1
ATOM 1714 C CA . PHE B 1 78 ? 3.238 10.211 1.177 1 97.31 78 PHE B CA 1
ATOM 1715 C C . PHE B 1 78 ? 3.943 8.859 1.167 1 97.31 78 PHE B C 1
ATOM 1717 O O . PHE B 1 78 ? 3.291 7.812 1.226 1 97.31 78 PHE B O 1
ATOM 1724 N N . TYR B 1 79 ? 5.234 8.945 1.131 1 97.31 79 TYR B N 1
ATOM 1725 C CA . TYR B 1 79 ? 6.051 7.734 1.122 1 97.31 79 TYR B CA 1
ATOM 1726 C C . TYR B 1 79 ? 7.406 7.984 1.771 1 97.31 79 TYR B C 1
ATOM 1728 O O . TYR B 1 79 ? 8.062 8.984 1.477 1 97.31 79 TYR B O 1
ATOM 1736 N N . PHE B 1 80 ? 7.754 7.199 2.738 1 96.75 80 PHE B N 1
ATOM 1737 C CA . PHE B 1 80 ? 9.078 7.215 3.348 1 96.75 80 PHE B CA 1
ATOM 1738 C C . PHE B 1 80 ? 9.859 5.961 2.977 1 96.75 80 PHE B C 1
ATOM 1740 O O . PHE B 1 80 ? 9.359 4.844 3.125 1 96.75 80 PHE B O 1
ATOM 1747 N N . SER B 1 81 ? 11.008 6.117 2.502 1 95 81 SER B N 1
ATOM 1748 C CA . SER B 1 81 ? 11.852 5 2.09 1 95 81 SER B CA 1
ATOM 1749 C C . SER B 1 81 ? 13.32 5.402 2.047 1 95 81 SER B C 1
ATOM 1751 O O . SER B 1 81 ? 13.641 6.551 1.726 1 95 81 SER B O 1
ATOM 1753 N N . GLN B 1 82 ? 14.125 4.449 2.432 1 93.75 82 GLN B N 1
ATOM 1754 C CA . GLN B 1 82 ? 15.562 4.672 2.398 1 93.75 82 GLN B CA 1
ATOM 1755 C C . GLN B 1 82 ? 15.945 5.922 3.188 1 93.75 82 GLN B C 1
ATOM 1757 O O . GLN B 1 82 ? 16.781 6.711 2.74 1 93.75 82 GLN B O 1
ATOM 1762 N N . GLY B 1 83 ? 15.203 6.18 4.191 1 91.88 83 GLY B N 1
ATOM 1763 C CA . GLY B 1 83 ? 15.555 7.234 5.129 1 91.88 83 GLY B CA 1
ATOM 1764 C C . GLY B 1 83 ? 15.062 8.602 4.695 1 91.88 83 GLY B C 1
ATOM 1765 O O . GLY B 1 83 ? 15.461 9.617 5.266 1 91.88 83 GLY B O 1
ATOM 1766 N N . LYS B 1 84 ? 14.266 8.656 3.691 1 93.75 84 LYS B N 1
ATOM 1767 C CA . LYS B 1 84 ? 13.828 9.961 3.205 1 93.75 84 LYS B CA 1
ATOM 1768 C C . LYS B 1 84 ? 12.328 9.969 2.91 1 93.75 84 LYS B C 1
ATOM 1770 O O . LYS B 1 84 ? 11.789 8.984 2.404 1 93.75 84 LYS B O 1
ATOM 1775 N N . PRO B 1 85 ? 11.734 11.117 3.182 1 95.81 85 PRO B N 1
ATOM 1776 C CA . PRO B 1 85 ? 10.32 11.273 2.83 1 95.81 85 PRO B CA 1
ATOM 1777 C C . PRO B 1 85 ? 10.117 11.742 1.392 1 95.81 85 PRO B C 1
ATOM 1779 O O . PRO B 1 85 ? 10.945 12.492 0.861 1 95.81 85 PRO B O 1
ATOM 1782 N N . TYR B 1 86 ? 9.039 11.273 0.78 1 95.5 86 TYR B N 1
ATOM 1783 C CA . TYR B 1 86 ? 8.555 11.734 -0.518 1 95.5 86 TYR B CA 1
ATOM 1784 C C . TYR B 1 86 ? 7.105 12.18 -0.433 1 95.5 86 TYR B C 1
ATOM 1786 O O . TYR B 1 86 ? 6.254 11.461 0.098 1 95.5 86 TYR B O 1
ATOM 1794 N N . PHE B 1 87 ? 6.855 13.305 -0.962 1 96.25 87 PHE B N 1
ATOM 1795 C CA . PHE B 1 87 ? 5.508 13.867 -0.934 1 96.25 87 PHE B CA 1
ATOM 1796 C C . PHE B 1 87 ? 4.855 13.781 -2.309 1 96.25 87 PHE B C 1
ATOM 1798 O O . PHE B 1 87 ? 5.434 14.227 -3.303 1 96.25 87 PHE B O 1
ATOM 1805 N N . GLY B 1 88 ? 3.711 13.195 -2.301 1 95 88 GLY B N 1
ATOM 1806 C CA . GLY B 1 88 ? 3.012 12.969 -3.557 1 95 88 GLY B CA 1
ATOM 1807 C C . GLY B 1 88 ? 2.471 14.242 -4.176 1 95 88 GLY B C 1
ATOM 1808 O O . GLY B 1 88 ? 2.383 15.273 -3.508 1 95 88 GLY B O 1
ATOM 1809 N N . ALA B 1 89 ? 2.143 14.07 -5.426 1 92.75 89 ALA B N 1
ATOM 1810 C CA . ALA B 1 89 ? 1.6 15.188 -6.188 1 92.75 89 ALA B CA 1
ATOM 1811 C C . ALA B 1 89 ? 0.082 15.266 -6.047 1 92.75 89 ALA B C 1
ATOM 1813 O O . ALA B 1 89 ? -0.641 15.203 -7.047 1 92.75 89 ALA B O 1
ATOM 1814 N N . VAL B 1 90 ? -0.383 15.367 -4.902 1 93.44 90 VAL B N 1
ATOM 1815 C CA . VAL B 1 90 ? -1.797 15.586 -4.613 1 93.44 90 VAL B CA 1
ATOM 1816 C C . VAL B 1 90 ? -2.031 17.047 -4.242 1 93.44 90 VAL B C 1
ATOM 1818 O O . VAL B 1 90 ? -1.62 17.5 -3.172 1 93.44 90 VAL B O 1
ATOM 1821 N N . PRO B 1 91 ? -2.639 17.797 -5.098 1 92.44 91 PRO B N 1
ATOM 1822 C CA . PRO B 1 91 ? -2.781 19.25 -4.883 1 92.44 91 PRO B CA 1
ATOM 1823 C C . PRO B 1 91 ? -3.363 19.578 -3.51 1 92.44 91 PRO B C 1
ATOM 1825 O O . PRO B 1 91 ? -2.926 20.531 -2.867 1 92.44 91 PRO B O 1
ATOM 1828 N N . GLN B 1 92 ? -4.316 18.859 -3.072 1 92.88 92 GLN B N 1
ATOM 1829 C CA . GLN B 1 92 ? -4.98 19.062 -1.787 1 92.88 92 GLN B CA 1
ATOM 1830 C C . GLN B 1 92 ? -3.967 19.062 -0.644 1 92.88 92 GLN B C 1
ATOM 1832 O O . GLN B 1 92 ? -4.168 19.75 0.367 1 92.88 92 GLN B O 1
ATOM 1837 N N . PHE B 1 93 ? -2.879 18.359 -0.796 1 95.5 93 PHE B N 1
ATOM 1838 C CA . PHE B 1 93 ? -1.952 18.156 0.313 1 95.5 93 PHE B CA 1
ATOM 1839 C C . PHE B 1 93 ? -0.631 18.875 0.045 1 95.5 93 PHE B C 1
ATOM 1841 O O . PHE B 1 93 ? 0.364 18.625 0.729 1 95.5 93 PHE B O 1
ATOM 1848 N N . LYS B 1 94 ? -0.667 19.703 -0.918 1 93.19 94 LYS B N 1
ATOM 1849 C CA . LYS B 1 94 ? 0.563 20.406 -1.277 1 93.19 94 LYS B CA 1
ATOM 1850 C C . LYS B 1 94 ? 1.076 21.25 -0.113 1 93.19 94 LYS B C 1
ATOM 1852 O O . LYS B 1 94 ? 0.332 22.047 0.456 1 93.19 94 LYS B O 1
ATOM 1857 N N . ASP B 1 95 ? 2.328 21.016 0.33 1 94 95 ASP B N 1
ATOM 1858 C CA . ASP B 1 95 ? 3.049 21.766 1.353 1 94 95 ASP B CA 1
ATOM 1859 C C . ASP B 1 95 ? 2.354 21.656 2.707 1 94 95 ASP B C 1
ATOM 1861 O O . ASP B 1 95 ? 2.521 22.516 3.57 1 94 95 ASP B O 1
ATOM 1865 N N . GLN B 1 96 ? 1.522 20.688 2.908 1 96.62 96 GLN B N 1
ATOM 1866 C CA . GLN B 1 96 ? 0.739 20.578 4.133 1 96.62 96 GLN B CA 1
ATOM 1867 C C . GLN B 1 96 ? 1.243 19.422 5.008 1 96.62 96 GLN B C 1
ATOM 1869 O O . GLN B 1 96 ? 0.993 19.406 6.215 1 96.62 96 GLN B O 1
ATOM 1874 N N . VAL B 1 97 ? 1.979 18.484 4.43 1 97.94 97 VAL B N 1
ATOM 1875 C CA . VAL B 1 97 ? 2.285 17.234 5.121 1 97.94 97 VAL B CA 1
ATOM 1876 C C . VAL B 1 97 ? 3.74 17.25 5.59 1 97.94 97 VAL B C 1
ATOM 1878 O O . VAL B 1 97 ? 4.637 17.641 4.836 1 97.94 97 VAL B O 1
ATOM 1881 N N . SER B 1 98 ? 3.984 16.875 6.82 1 97 98 SER B N 1
ATOM 1882 C CA . SER B 1 98 ? 5.328 16.734 7.375 1 97 98 SER B CA 1
ATOM 1883 C C . SER B 1 98 ? 5.512 15.367 8.023 1 97 98 SER B C 1
ATOM 1885 O O . SER B 1 98 ? 4.594 14.844 8.664 1 97 98 SER B O 1
ATOM 1887 N N . TRP B 1 99 ? 6.672 14.883 7.754 1 96.19 99 TRP B N 1
ATOM 1888 C CA . TRP B 1 99 ? 7.051 13.625 8.391 1 96.19 99 TRP B CA 1
ATOM 1889 C C . TRP B 1 99 ? 7.48 13.852 9.836 1 96.19 99 TRP B C 1
ATOM 1891 O O . TRP B 1 99 ? 8.352 14.688 10.109 1 96.19 99 TRP B O 1
ATOM 1901 N N . VAL B 1 100 ? 6.848 13.148 10.766 1 94.38 100 VAL B N 1
ATOM 1902 C CA . VAL B 1 100 ? 7.242 13.273 12.172 1 94.38 100 VAL B CA 1
ATOM 1903 C C . VAL B 1 100 ? 7.449 11.883 12.766 1 94.38 100 VAL B C 1
ATOM 1905 O O . VAL B 1 100 ? 7.402 11.711 13.992 1 94.38 100 VAL B O 1
ATOM 1908 N N . GLY B 1 101 ? 7.539 10.867 11.938 1 90.69 101 GLY B N 1
ATOM 1909 C CA . GLY B 1 101 ? 7.824 9.523 12.391 1 90.69 101 GLY B CA 1
ATOM 1910 C C . GLY B 1 101 ? 9.289 9.297 12.719 1 90.69 101 GLY B C 1
ATOM 1911 O O . GLY B 1 101 ? 10.086 10.234 12.688 1 90.69 101 GLY B O 1
ATOM 1912 N N . ASN B 1 102 ? 9.461 8.062 13.18 1 82.31 102 ASN B N 1
ATOM 1913 C CA . ASN B 1 102 ? 10.828 7.613 13.438 1 82.31 102 ASN B CA 1
ATOM 1914 C C . ASN B 1 102 ? 10.992 6.129 13.125 1 82.31 102 ASN B C 1
ATOM 1916 O O . ASN B 1 102 ? 10.016 5.434 12.852 1 82.31 102 ASN B O 1
ATOM 1920 N N . LEU B 1 103 ? 12.242 5.77 13.031 1 72.81 103 LEU B N 1
ATOM 1921 C CA . LEU B 1 103 ? 12.57 4.398 12.656 1 72.81 103 LEU B CA 1
ATOM 1922 C C . LEU B 1 103 ? 12.312 3.438 13.805 1 72.81 103 LEU B C 1
ATOM 1924 O O . LEU B 1 103 ? 12.414 2.221 13.641 1 72.81 103 LEU B O 1
ATOM 1928 N N . ASN B 1 104 ? 11.883 4.02 14.805 1 72.06 104 ASN B N 1
ATOM 1929 C CA . ASN B 1 104 ? 11.672 3.152 15.961 1 72.06 104 ASN B CA 1
ATOM 1930 C C . ASN B 1 104 ? 10.188 2.879 16.188 1 72.06 104 ASN B C 1
ATOM 1932 O O . ASN B 1 104 ? 9.766 2.643 17.328 1 72.06 104 ASN B O 1
ATOM 1936 N N . LYS B 1 105 ? 9.477 3.045 15.195 1 76.38 105 LYS B N 1
ATOM 1937 C CA . LYS B 1 105 ? 8.18 2.439 15.469 1 76.38 105 LYS B CA 1
ATOM 1938 C C . LYS B 1 105 ? 7.043 3.404 15.141 1 76.38 105 LYS B C 1
ATOM 1940 O O . LYS B 1 105 ? 5.914 3.219 15.602 1 76.38 105 LYS B O 1
ATOM 1945 N N . ARG B 1 106 ? 7.422 4.348 14.477 1 86.44 106 ARG B N 1
ATOM 1946 C CA . ARG B 1 106 ? 6.316 5.262 14.211 1 86.44 106 ARG B CA 1
ATOM 1947 C C . ARG B 1 106 ? 6.344 5.742 12.766 1 86.44 106 ARG B C 1
ATOM 1949 O O . ARG B 1 106 ? 7.383 6.176 12.266 1 86.44 106 ARG B O 1
ATOM 1956 N N . GLY B 1 107 ? 5.297 5.621 12.117 1 95.56 107 GLY B N 1
ATOM 1957 C CA . GLY B 1 107 ? 5.086 6.121 10.773 1 95.56 107 GLY B CA 1
ATOM 1958 C C . GLY B 1 107 ? 4.113 7.281 10.711 1 95.56 107 GLY B C 1
ATOM 1959 O O . GLY B 1 107 ? 3.264 7.344 9.82 1 95.56 107 GLY B O 1
ATOM 1960 N N . SER B 1 108 ? 4.234 8.234 11.586 1 97.69 108 SER B N 1
ATOM 1961 C CA . SER B 1 108 ? 3.242 9.289 11.773 1 97.69 108 SER B CA 1
ATOM 1962 C C . SER B 1 108 ? 3.541 10.492 10.883 1 97.69 108 SER B C 1
ATOM 1964 O O . SER B 1 108 ? 4.695 10.742 10.531 1 97.69 108 SER B O 1
ATOM 1966 N N . ILE B 1 109 ? 2.52 11.266 10.586 1 98.25 109 ILE B N 1
ATOM 1967 C CA . ILE B 1 109 ? 2.629 12.5 9.812 1 98.25 109 ILE B CA 1
ATOM 1968 C C . ILE B 1 109 ? 1.76 13.578 10.453 1 98.25 109 ILE B C 1
ATOM 1970 O O . ILE B 1 109 ? 0.896 13.281 11.281 1 98.25 109 ILE B O 1
ATOM 1974 N N . THR B 1 110 ? 2.045 14.844 10.062 1 98.25 110 THR B N 1
ATOM 1975 C CA . THR B 1 110 ? 1.223 15.961 10.5 1 98.25 110 THR B CA 1
ATOM 1976 C C . THR B 1 110 ? 0.777 16.812 9.312 1 98.25 110 THR B C 1
ATOM 1978 O O . THR B 1 110 ? 1.473 16.875 8.297 1 98.25 110 THR B O 1
ATOM 1981 N N . PHE B 1 111 ? -0.363 17.281 9.445 1 98.19 111 PHE B N 1
ATOM 1982 C CA . PHE B 1 111 ? -0.873 18.297 8.531 1 98.19 111 PHE B CA 1
ATOM 1983 C C . PHE B 1 111 ? -0.847 19.688 9.18 1 98.19 111 PHE B C 1
ATOM 1985 O O . PHE B 1 111 ? -1.229 19.828 10.344 1 98.19 111 PHE B O 1
ATOM 1992 N N . ALA B 1 112 ? -0.433 20.672 8.445 1 97.94 112 ALA B N 1
ATOM 1993 C CA . ALA B 1 112 ? -0.301 22.016 8.992 1 97.94 112 ALA B CA 1
ATOM 1994 C C . ALA B 1 112 ? -1.667 22.672 9.172 1 97.94 112 ALA B C 1
ATOM 1996 O O . ALA B 1 112 ? -1.892 23.391 10.148 1 97.94 112 ALA B O 1
ATOM 1997 N N . ASN B 1 113 ? -2.533 22.438 8.195 1 97.25 113 ASN B N 1
ATOM 1998 C CA . ASN B 1 113 ? -3.803 23.156 8.156 1 97.25 113 ASN B CA 1
ATOM 1999 C C . ASN B 1 113 ? -4.91 22.312 7.551 1 97.25 113 ASN B C 1
ATOM 2001 O O . ASN B 1 113 ? -5.219 22.438 6.363 1 97.25 113 ASN B O 1
ATOM 2005 N N . MET B 1 114 ? -5.602 21.609 8.43 1 97.12 114 MET B N 1
ATOM 2006 C CA . MET B 1 114 ? -6.668 20.734 7.957 1 97.12 114 MET B CA 1
ATOM 2007 C C . MET B 1 114 ? -7.914 21.531 7.594 1 97.12 114 MET B C 1
ATOM 2009 O O . MET B 1 114 ? -8.297 22.453 8.32 1 97.12 114 MET B O 1
ATOM 2013 N N . GLN B 1 115 ? -8.5 21.203 6.41 1 96.81 115 GLN B N 1
ATOM 2014 C CA . GLN B 1 115 ? -9.719 21.844 5.934 1 96.81 115 GLN B CA 1
ATOM 2015 C C . GLN B 1 115 ? -10.844 20.828 5.762 1 96.81 115 GLN B C 1
ATOM 2017 O O . GLN B 1 115 ? -10.602 19.625 5.77 1 96.81 115 GLN B O 1
ATOM 2022 N N . PHE B 1 116 ? -12.094 21.281 5.527 1 95.75 116 PHE B N 1
ATOM 2023 C CA . PHE B 1 116 ? -13.258 20.406 5.379 1 95.75 116 PHE B CA 1
ATOM 2024 C C . PHE B 1 116 ? -13.055 19.438 4.227 1 95.75 116 PHE B C 1
ATOM 2026 O O . PHE B 1 116 ? -13.531 18.297 4.281 1 95.75 116 PHE B O 1
ATOM 2033 N N . GLN B 1 117 ? -12.344 19.828 3.209 1 94.38 117 GLN B N 1
ATOM 2034 C CA . GLN B 1 117 ? -12.164 18.969 2.043 1 94.38 117 GLN B CA 1
ATOM 2035 C C . GLN B 1 117 ? -11.211 17.812 2.355 1 94.38 117 GLN B C 1
ATOM 2037 O O . GLN B 1 117 ? -11.094 16.875 1.572 1 94.38 117 GLN B O 1
ATOM 2042 N N . ASP B 1 118 ? -10.539 17.969 3.471 1 95.75 118 ASP B N 1
ATOM 2043 C CA . ASP B 1 118 ? -9.586 16.922 3.84 1 95.75 118 ASP B CA 1
ATOM 2044 C C . ASP B 1 118 ? -10.289 15.766 4.555 1 95.75 118 ASP B C 1
ATOM 2046 O O . ASP B 1 118 ? -9.656 14.758 4.891 1 95.75 118 ASP B O 1
ATOM 2050 N N . ASN B 1 119 ? -11.609 15.859 4.754 1 95.31 119 ASN B N 1
ATOM 2051 C CA . ASN B 1 119 ? -12.375 14.742 5.297 1 95.31 119 ASN B CA 1
ATOM 2052 C C . ASN B 1 119 ? -12.227 13.492 4.441 1 95.31 119 ASN B C 1
ATOM 2054 O O . ASN B 1 119 ? -12.289 13.555 3.213 1 95.31 119 ASN B O 1
ATOM 2058 N N . GLY B 1 120 ? -12.016 12.43 5.191 1 94.44 120 GLY B N 1
ATOM 2059 C CA . GLY B 1 120 ? -11.875 11.188 4.445 1 94.44 120 GLY B CA 1
ATOM 2060 C C . GLY B 1 120 ? -11.164 10.094 5.227 1 94.44 120 GLY B C 1
ATOM 2061 O O . GLY B 1 120 ? -11.086 10.156 6.457 1 94.44 120 GLY B O 1
ATOM 2062 N N . THR B 1 121 ? -10.766 9.047 4.512 1 94.31 121 THR B N 1
ATOM 2063 C CA . THR B 1 121 ? -10.07 7.918 5.109 1 94.31 121 THR B CA 1
ATOM 2064 C C . THR B 1 121 ? -8.594 7.93 4.73 1 94.31 121 THR B C 1
ATOM 2066 O O . THR B 1 121 ? -8.25 8.039 3.549 1 94.31 121 THR B O 1
ATOM 2069 N N . TYR B 1 122 ? -7.844 7.914 5.695 1 95.12 122 TYR B N 1
ATOM 2070 C CA . TYR B 1 122 ? -6.395 7.844 5.535 1 95.12 122 TYR B CA 1
ATOM 2071 C C . TYR B 1 122 ? -5.871 6.469 5.922 1 95.12 122 TYR B C 1
ATOM 2073 O O . TYR B 1 122 ? -6.211 5.941 6.984 1 95.12 122 TYR B O 1
ATOM 2081 N N . SER B 1 123 ? -5.043 5.855 5.062 1 95.38 123 SER B N 1
ATOM 2082 C CA . SER B 1 123 ? -4.516 4.516 5.305 1 95.38 123 SER B CA 1
ATOM 2083 C C . SER B 1 123 ? -3.002 4.543 5.477 1 95.38 123 SER B C 1
ATOM 2085 O O . SER B 1 123 ? -2.289 5.148 4.676 1 95.38 123 SER B O 1
ATOM 2087 N N . CYS B 1 124 ? -2.586 3.957 6.5 1 96.88 124 CYS B N 1
ATOM 2088 C CA . CYS B 1 124 ? -1.164 3.824 6.797 1 96.88 124 CYS B CA 1
ATOM 2089 C C . CYS B 1 124 ? -0.683 2.402 6.539 1 96.88 124 CYS B C 1
ATOM 2091 O O . CYS B 1 124 ? -1.297 1.439 7.004 1 96.88 124 CYS B O 1
ATOM 2093 N N . ASP B 1 125 ? 0.351 2.264 5.75 1 96.31 125 ASP B N 1
ATOM 2094 C CA . ASP B 1 125 ? 0.987 0.978 5.484 1 96.31 125 ASP B CA 1
ATOM 2095 C C . ASP B 1 125 ? 2.482 1.028 5.793 1 96.31 125 ASP B C 1
ATOM 2097 O O . ASP B 1 125 ? 3.156 2.004 5.457 1 96.31 125 ASP B O 1
ATOM 2101 N N . ILE B 1 126 ? 2.953 -0.047 6.445 1 96.19 126 ILE B N 1
ATOM 2102 C CA . ILE B 1 126 ? 4.363 -0.128 6.816 1 96.19 126 ILE B CA 1
ATOM 2103 C C . ILE B 1 126 ? 4.914 -1.502 6.445 1 96.19 126 ILE B C 1
ATOM 2105 O O . ILE B 1 126 ? 4.258 -2.521 6.66 1 96.19 126 ILE B O 1
ATOM 2109 N N . LYS B 1 127 ? 6.062 -1.466 5.863 1 95.62 127 LYS B N 1
ATOM 2110 C CA . LYS B 1 127 ? 6.785 -2.703 5.578 1 95.62 127 LYS B CA 1
ATOM 2111 C C . LYS B 1 127 ? 8.203 -2.656 6.141 1 95.62 127 LYS B C 1
ATOM 2113 O O . LYS B 1 127 ? 8.883 -1.633 6.039 1 95.62 127 LYS B O 1
ATOM 2118 N N . ASN B 1 128 ? 8.547 -3.713 6.852 1 94.88 128 ASN B N 1
ATOM 2119 C CA . ASN B 1 128 ? 9.891 -3.916 7.379 1 94.88 128 ASN B CA 1
ATOM 2120 C C . ASN B 1 128 ? 10.484 -5.238 6.898 1 94.88 128 ASN B C 1
ATOM 2122 O O . ASN B 1 128 ? 10.648 -6.172 7.688 1 94.88 128 ASN B O 1
ATOM 2126 N N . PRO B 1 129 ? 10.922 -5.191 5.645 1 94.25 129 PRO B N 1
ATOM 2127 C CA . PRO B 1 129 ? 11.367 -6.473 5.09 1 94.25 129 PRO B CA 1
ATOM 2128 C C . PRO B 1 129 ? 12.469 -7.125 5.922 1 94.25 129 PRO B C 1
ATOM 2130 O O . PRO B 1 129 ? 13.383 -6.441 6.387 1 94.25 129 PRO B O 1
ATOM 2133 N N . PRO B 1 130 ? 12.281 -8.531 6.059 1 94.94 130 PRO B N 1
ATOM 2134 C CA . PRO B 1 130 ? 11.367 -9.422 5.344 1 94.94 130 PRO B CA 1
ATOM 2135 C C . PRO B 1 130 ? 9.984 -9.492 5.992 1 94.94 130 PRO B C 1
ATOM 2137 O O . PRO B 1 130 ? 9.094 -10.188 5.496 1 94.94 130 PRO B O 1
ATOM 2140 N N . ASP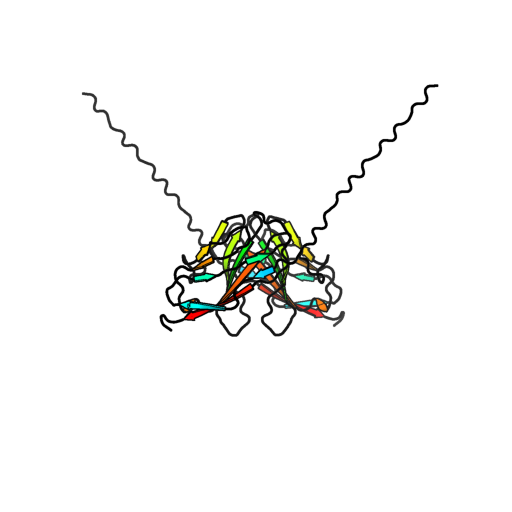 B 1 131 ? 9.711 -8.758 7.023 1 94.88 131 ASP B N 1
ATOM 2141 C CA . ASP B 1 131 ? 8.406 -8.719 7.676 1 94.88 131 ASP B CA 1
ATOM 2142 C C . ASP B 1 131 ? 7.445 -7.801 6.93 1 94.88 131 ASP B C 1
ATOM 2144 O O . ASP B 1 131 ? 7.297 -6.629 7.285 1 94.88 131 ASP B O 1
ATOM 2148 N N . ILE B 1 132 ? 6.676 -8.344 5.902 1 96.06 132 ILE B N 1
ATOM 2149 C CA . ILE B 1 132 ? 5.871 -7.488 5.039 1 96.06 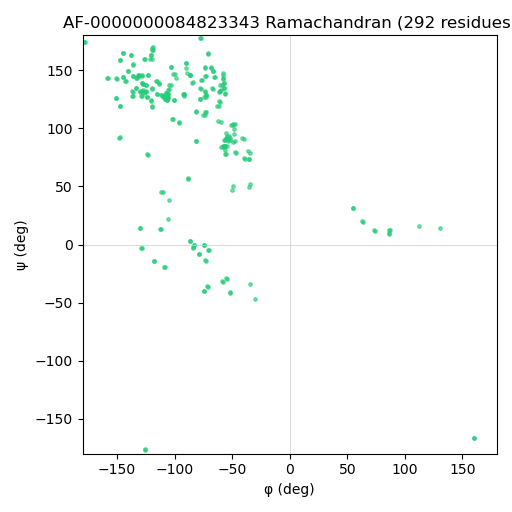132 ILE B CA 1
ATOM 2150 C C . ILE B 1 132 ? 4.395 -7.84 5.191 1 96.06 132 ILE B C 1
ATOM 2152 O O . ILE B 1 132 ? 3.521 -7.09 4.75 1 96.06 132 ILE B O 1
ATOM 2156 N N . THR B 1 133 ? 4.227 -8.969 5.785 1 93.12 133 THR B N 1
ATOM 2157 C CA . THR B 1 133 ? 2.85 -9.445 5.844 1 93.12 133 THR B CA 1
ATOM 2158 C C . THR B 1 133 ? 2.045 -8.641 6.863 1 93.12 133 THR B C 1
ATOM 2160 O O . THR B 1 133 ? 2.326 -8.688 8.062 1 93.12 133 THR B O 1
ATOM 2163 N N . GLY B 1 134 ? 1.119 -7.926 6.426 1 92.31 134 GLY B N 1
ATOM 2164 C CA . GLY B 1 134 ? 0.243 -7.105 7.246 1 92.31 134 GLY B CA 1
ATOM 2165 C C . GLY B 1 134 ? -0.825 -6.387 6.441 1 92.31 134 GLY B C 1
ATOM 2166 O O . GLY B 1 134 ? -0.924 -6.566 5.227 1 92.31 134 GLY B O 1
ATOM 2167 N N . THR B 1 135 ? -1.722 -5.73 7.152 1 92.38 135 THR B N 1
ATOM 2168 C CA . THR B 1 135 ? -2.787 -4.938 6.555 1 92.38 135 THR B CA 1
ATOM 2169 C C . THR B 1 135 ? -2.625 -3.461 6.906 1 92.38 135 THR B C 1
ATOM 2171 O O . THR B 1 135 ? -2.141 -3.127 7.992 1 92.38 135 THR B O 1
ATOM 2174 N N . GLN B 1 136 ? -2.926 -2.67 5.883 1 93.88 136 GLN B N 1
ATOM 2175 C CA . GLN B 1 136 ? -2.91 -1.242 6.188 1 93.88 136 GLN B CA 1
ATOM 2176 C C . GLN B 1 136 ? -3.877 -0.912 7.324 1 93.88 136 GLN B C 1
ATOM 2178 O O . GLN B 1 136 ? -4.922 -1.55 7.461 1 93.88 136 GLN B O 1
ATOM 2183 N N . SER B 1 137 ? -3.576 0.065 8.148 1 95 137 SER B N 1
ATOM 2184 C CA . SER B 1 137 ? -4.473 0.598 9.164 1 95 137 SER B CA 1
ATOM 2185 C C . SER B 1 137 ? -5.113 1.905 8.711 1 95 137 SER B C 1
ATOM 2187 O O . SER B 1 137 ? -4.488 2.691 7.996 1 95 137 SER B O 1
ATOM 2189 N N . LYS B 1 138 ? -6.344 2.129 9.125 1 94.38 138 LYS B N 1
ATOM 2190 C CA . LYS B 1 138 ? -7.082 3.252 8.555 1 94.38 138 LYS B CA 1
ATOM 2191 C C . LYS B 1 138 ? -7.551 4.211 9.648 1 94.38 138 LYS B C 1
ATOM 2193 O O . LYS B 1 138 ? -7.879 3.787 10.758 1 94.38 138 LYS B O 1
ATOM 2198 N N . ILE B 1 139 ? -7.574 5.449 9.305 1 95.81 139 ILE B N 1
ATOM 2199 C CA . ILE B 1 139 ? -8.156 6.512 10.125 1 95.81 139 ILE B CA 1
ATOM 2200 C C . ILE B 1 139 ? -9.289 7.191 9.359 1 95.81 139 ILE B C 1
ATOM 2202 O O . ILE B 1 139 ? -9.086 7.695 8.25 1 95.81 139 ILE B O 1
ATOM 2206 N N . VAL B 1 140 ? -10.461 7.129 9.891 1 95.44 140 VAL B N 1
ATOM 2207 C CA . VAL B 1 140 ? -11.5 8.023 9.391 1 95.44 140 VAL B CA 1
ATOM 2208 C C . VAL B 1 140 ? -11.352 9.398 10.039 1 95.44 140 VAL B C 1
ATOM 2210 O O . VAL B 1 140 ? -11.523 9.539 11.25 1 95.44 140 VAL B O 1
ATOM 2213 N N . LEU B 1 141 ? -11.039 10.391 9.266 1 96.44 141 LEU B N 1
ATOM 2214 C CA . LEU B 1 141 ? -10.82 11.742 9.766 1 96.44 141 LEU B CA 1
ATOM 2215 C C . LEU B 1 141 ? -12 12.648 9.422 1 96.44 141 LEU B C 1
ATOM 2217 O O . LEU B 1 141 ? -12.453 12.68 8.273 1 96.44 141 LEU B O 1
ATOM 2221 N N . ARG B 1 142 ? -12.469 13.312 10.391 1 96.56 142 ARG B N 1
ATOM 2222 C CA . ARG B 1 142 ? -13.57 14.258 10.242 1 96.56 142 ARG B CA 1
ATOM 2223 C C . ARG B 1 142 ? -13.148 15.664 10.672 1 96.56 142 ARG B C 1
ATOM 2225 O O . ARG B 1 142 ? -12.727 15.867 11.805 1 96.56 142 ARG B O 1
ATOM 2232 N N . VAL B 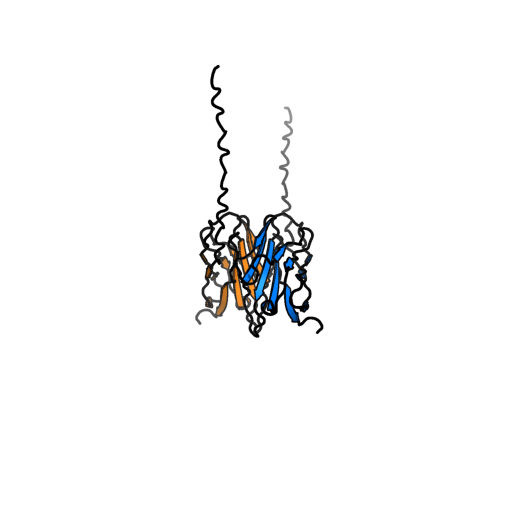1 143 ? -13.312 16.547 9.773 1 96.81 143 VAL B N 1
ATOM 2233 C CA . VAL B 1 143 ? -13.031 17.953 10.078 1 96.81 143 VAL B CA 1
ATOM 2234 C C . VAL B 1 143 ? -14.312 18.625 10.57 1 96.81 143 VAL B C 1
ATOM 2236 O O . VAL B 1 143 ? -15.352 18.562 9.906 1 96.81 143 VAL B O 1
ATOM 2239 N N . VAL B 1 144 ? -14.211 19.266 11.656 1 97.38 144 VAL B N 1
ATOM 2240 C CA . VAL B 1 144 ? -15.391 19.859 12.266 1 97.38 144 VAL B CA 1
ATOM 2241 C C . VAL B 1 144 ? -15.188 21.375 12.406 1 97.38 144 VAL B C 1
ATOM 2243 O O . VAL B 1 144 ? -14.062 21.875 12.273 1 97.38 144 VAL B O 1
ATOM 2246 N N . GLU B 1 145 ? -16.344 22.094 12.555 1 96.19 145 GLU B N 1
ATOM 2247 C CA . GLU B 1 145 ? -16.281 23.547 12.758 1 96.19 145 GLU B CA 1
ATOM 2248 C C . GLU B 1 145 ? -15.641 23.875 14.109 1 96.19 145 GLU B C 1
ATOM 2250 O O . GLU B 1 145 ? -15.805 23.141 15.078 1 96.19 145 GLU B O 1
ATOM 2255 N N . LYS B 1 146 ? -14.984 25.031 14.094 1 90.12 146 LYS B N 1
ATOM 2256 C CA . LYS B 1 146 ? -14.461 25.516 15.367 1 90.12 146 LYS B CA 1
ATOM 2257 C C . LYS B 1 146 ? -15.578 25.734 16.375 1 90.12 146 LYS B C 1
ATOM 2259 O O . LYS B 1 146 ? -16.625 26.312 16.047 1 90.12 146 LYS B O 1
ATOM 2264 N N . GLY B 1 147 ? -15.32 25.328 17.562 1 79.12 147 GLY B N 1
ATOM 2265 C CA . GLY B 1 147 ? -16.328 25.516 18.594 1 79.12 147 GLY B CA 1
ATOM 2266 C C . GLY B 1 147 ? -17.5 24.562 18.453 1 79.12 147 GLY B C 1
ATOM 2267 O O . GLY B 1 147 ? -18.531 24.734 19.125 1 79.12 147 GLY B O 1
ATOM 2268 N N . ALA B 1 148 ? -17.375 23.688 17.703 1 62.56 148 ALA B N 1
ATOM 2269 C CA . ALA B 1 148 ? -18.5 22.766 17.531 1 62.56 148 ALA B CA 1
ATOM 2270 C C . ALA B 1 148 ? -18.562 21.781 18.688 1 62.56 148 ALA B C 1
ATOM 2272 O O . ALA B 1 148 ? -17.547 21.469 19.312 1 62.56 148 ALA B O 1
#

pLDDT: mean 85.09, std 18.24, range [38.97, 98.25]

Solvent-accessible surface area (backbone atoms only — not comparable to full-atom values): 16546 Å² total; per-residue (Å²): 132,84,80,77,77,78,79,77,77,78,76,78,78,76,74,76,74,70,73,72,69,76,51,41,65,31,45,53,48,45,58,61,61,50,79,40,46,49,68,30,63,45,72,52,60,31,35,52,48,64,88,51,79,78,57,61,74,32,34,35,35,34,24,44,24,66,72,48,97,58,71,61,74,33,38,29,42,36,38,32,44,72,84,40,80,36,69,26,71,41,78,93,52,58,94,29,68,42,87,70,45,47,86,82,42,30,64,21,35,32,35,61,59,39,41,68,84,66,33,17,34,38,35,42,37,70,34,40,72,65,24,40,14,32,48,62,25,50,26,43,38,43,47,37,62,75,90,108,130,86,80,77,76,78,76,76,78,76,75,79,78,76,76,74,74,70,71,73,67,76,53,43,66,30,45,53,47,45,62,61,63,50,79,42,48,49,68,30,64,46,71,52,60,30,35,52,50,62,88,54,79,78,58,61,73,32,34,33,37,36,24,44,22,66,72,47,98,56,70,60,75,33,38,29,42,35,37,34,44,70,84,39,81,37,69,24,71,40,77,94,52,59,93,29,68,44,86,69,44,48,85,84,39,30,63,20,35,32,34,60,58,40,42,66,84,67,33,17,35,37,34,42,38,71,34,39,70,68,25,41,13,34,46,62,25,51,26,41,39,42,49,38,63,73,91,106